Protein AF-A0A3D0J4G3-F1 (afdb_monomer_lite)

Foldseek 3Di:
DDDPVVVVPPPDDDDDDDDDDDDPPDDPPPDPPDDPAEAEEEEEAQPPVVQVVVCVLVVVVVYHYDYDNHLVRSLVCLVVDDHQAYEYEQDHPPAGLLRSLLVLCPDLVRQLHAYEYEYQDPDPVVQVSCVVSPHPYYHHPPDDSVRVVCSVVVSSVLSVVLVVVLVVPDFKDKDWLLVPPPSNVLSSCRNNQFFWKKWWQAPVRKIKMFGGGGSDTPWMDTPNDTDPCVVVVRNPGSTTMMMIGTD

Radius of gyration: 19.27 Å; chains: 1; bounding box: 41×47×49 Å

Sequence (247 aa):
MTRLLLEILSDDGNRLAYLPGLLYNTFEPSFPRRSMENYTILVVEDEANMARLLEFQLRKAGYQVIQARDGQDGLQVAREKQVDLILTDIMMPMMDGYELCRAVKKSPDLKHLPVLMLSAKIDRASIIHGYAVGAARYLTKPLKREELYKGIDLRLKYASKARSMLARKAKEWSGKLSVVNIFKLLELFSVGGWTGRIEIINIEGQHGCLHLNQGAIEHCSLEGQINMFNIFVVLSWEQGSFEATRY

pLDDT: mean 76.85, std 21.52, range [24.38, 98.25]

Structure (mmCIF, N/CA/C/O backbone):
data_AF-A0A3D0J4G3-F1
#
_entry.id   AF-A0A3D0J4G3-F1
#
loop_
_atom_site.group_PDB
_atom_site.id
_atom_site.type_symbol
_atom_site.label_atom_id
_atom_site.label_alt_id
_atom_site.label_comp_id
_atom_site.label_asym_id
_atom_site.label_entity_id
_atom_site.label_seq_id
_atom_site.pdbx_PDB_ins_code
_atom_site.Cartn_x
_atom_site.Cartn_y
_atom_site.Cartn_z
_atom_site.occupancy
_atom_site.B_iso_or_equiv
_atom_site.auth_seq_id
_atom_site.auth_comp_id
_atom_site.auth_asym_id
_atom_site.auth_atom_id
_atom_site.pdbx_PDB_model_num
ATOM 1 N N . MET A 1 1 ? -22.661 -8.286 24.399 1.00 47.22 1 MET A N 1
ATOM 2 C CA . MET A 1 1 ? -21.591 -7.845 23.475 1.00 47.22 1 MET A CA 1
ATOM 3 C C . MET A 1 1 ? -20.387 -8.797 23.554 1.00 47.22 1 MET A C 1
ATOM 5 O O . MET A 1 1 ? -19.251 -8.371 23.698 1.00 47.22 1 MET A O 1
ATOM 9 N N . THR A 1 2 ? -20.616 -10.113 23.504 1.00 37.12 2 THR A N 1
ATOM 10 C CA . THR A 1 2 ? -19.670 -11.078 24.098 1.00 37.12 2 THR A CA 1
ATOM 11 C C . THR A 1 2 ? -19.857 -12.461 23.478 1.00 37.12 2 THR A C 1
ATOM 13 O O . THR A 1 2 ? -20.537 -13.315 24.036 1.00 37.12 2 THR A O 1
ATOM 16 N N . ARG A 1 3 ? -19.286 -12.678 22.286 1.00 26.67 3 ARG A N 1
ATOM 17 C CA . ARG A 1 3 ? -19.038 -14.043 21.775 1.00 26.67 3 ARG A CA 1
ATOM 18 C C . ARG A 1 3 ? -17.972 -14.110 20.681 1.00 26.67 3 ARG A C 1
ATOM 20 O O . ARG A 1 3 ? -17.196 -15.048 20.668 1.00 26.67 3 ARG A O 1
ATOM 27 N N . LEU A 1 4 ? -17.841 -13.076 19.845 1.00 34.22 4 LEU A N 1
ATOM 28 C CA . LEU A 1 4 ? -16.924 -13.120 18.694 1.00 34.22 4 LEU A CA 1
ATOM 29 C C . LEU A 1 4 ? -15.434 -12.897 19.035 1.00 34.22 4 LEU A C 1
ATOM 31 O O . LEU A 1 4 ? -14.565 -13.275 18.260 1.00 34.22 4 LEU A O 1
ATOM 35 N N . LEU A 1 5 ? -15.131 -12.277 20.182 1.00 30.89 5 LEU A N 1
ATOM 36 C CA . LEU A 1 5 ? -13.758 -11.967 20.619 1.00 30.89 5 LEU A CA 1
ATOM 37 C C . LEU A 1 5 ? -13.122 -13.078 21.477 1.00 30.89 5 LEU A C 1
ATOM 39 O O . LEU A 1 5 ? -11.904 -13.116 21.604 1.00 30.89 5 LEU A O 1
ATOM 43 N N . LEU A 1 6 ? -13.926 -13.992 22.036 1.00 30.09 6 LEU A N 1
ATOM 44 C CA . LEU A 1 6 ? -13.448 -15.077 22.909 1.00 30.09 6 LEU A CA 1
ATOM 45 C C . LEU A 1 6 ? -13.007 -16.333 22.133 1.00 30.09 6 LEU A C 1
ATOM 47 O O . LEU A 1 6 ? -12.158 -17.076 22.616 1.00 30.09 6 LEU A O 1
ATOM 51 N N . GLU A 1 7 ? -13.495 -16.541 20.907 1.00 34.62 7 GLU A N 1
ATOM 52 C CA . GLU A 1 7 ? -13.076 -17.669 20.052 1.00 34.62 7 GLU A CA 1
ATOM 53 C C . GLU A 1 7 ? -11.707 -17.451 19.382 1.00 34.62 7 GLU A C 1
ATOM 55 O O . GLU A 1 7 ? -11.089 -18.401 18.922 1.00 34.62 7 GLU A O 1
ATOM 60 N N . ILE A 1 8 ? -11.186 -16.218 19.360 1.00 36.16 8 ILE A N 1
ATOM 61 C CA . ILE A 1 8 ? -9.853 -15.924 18.796 1.00 36.16 8 ILE A CA 1
ATOM 62 C C . ILE A 1 8 ? -8.730 -16.200 19.818 1.00 36.16 8 ILE A C 1
ATOM 64 O O . ILE A 1 8 ? -7.566 -16.280 19.439 1.00 36.16 8 ILE A O 1
ATOM 68 N N . LEU A 1 9 ? -9.063 -16.363 21.105 1.00 34.03 9 LEU A N 1
ATOM 69 C CA . LEU A 1 9 ? -8.091 -16.419 22.207 1.00 34.03 9 LEU A CA 1
ATOM 70 C C . LEU A 1 9 ? -8.100 -17.728 23.019 1.00 34.03 9 LEU A C 1
ATOM 72 O O . LEU A 1 9 ? -7.392 -17.795 24.019 1.00 34.03 9 LEU A O 1
ATOM 76 N N . SER A 1 10 ? -8.893 -18.743 22.655 1.00 30.78 10 SER A N 1
ATOM 77 C CA . SER A 1 10 ? -9.144 -19.906 23.532 1.00 30.78 10 SER A CA 1
ATOM 78 C C . SER A 1 10 ? -8.511 -21.242 23.132 1.00 30.78 10 SER A C 1
ATOM 80 O O . SER A 1 10 ? -8.680 -22.193 23.886 1.00 30.78 10 SER A O 1
ATOM 82 N N . ASP A 1 11 ? -7.719 -21.326 22.062 1.00 34.47 11 ASP A N 1
ATOM 83 C CA . ASP A 1 11 ? -7.045 -22.583 21.685 1.00 34.47 11 ASP A CA 1
ATOM 84 C C . ASP A 1 11 ? -5.519 -22.444 21.796 1.00 34.47 11 ASP A C 1
ATOM 86 O O . ASP A 1 11 ? -4.809 -22.198 20.826 1.00 34.47 11 ASP A O 1
ATOM 90 N N . ASP A 1 12 ? -5.050 -22.371 23.043 1.00 32.91 12 ASP A N 1
ATOM 91 C CA . ASP A 1 12 ? -4.151 -23.370 23.639 1.00 32.91 12 ASP A CA 1
ATOM 92 C C . ASP A 1 12 ? -3.556 -22.824 24.943 1.00 32.91 12 ASP A C 1
ATOM 94 O O . ASP A 1 12 ? -2.746 -21.893 24.990 1.00 32.91 12 ASP A O 1
ATOM 98 N N . GLY A 1 13 ? -3.998 -23.420 26.048 1.00 35.56 13 GLY A N 1
ATOM 99 C CA . GLY A 1 13 ? -3.493 -23.136 27.376 1.00 35.56 13 GLY A CA 1
ATOM 100 C C . GLY A 1 13 ? -2.108 -23.738 27.584 1.00 35.56 13 GLY A C 1
ATOM 101 O O . GLY A 1 13 ? -1.993 -24.911 27.914 1.00 35.56 13 GLY A O 1
ATOM 102 N N . ASN A 1 14 ? -1.063 -22.914 27.519 1.00 27.67 14 ASN A N 1
ATOM 103 C CA . ASN A 1 14 ? 0.025 -22.998 28.491 1.00 27.67 14 ASN A CA 1
ATOM 104 C C . ASN A 1 14 ? 0.824 -21.690 28.563 1.00 27.67 14 ASN A C 1
ATOM 106 O O . ASN A 1 14 ? 1.091 -21.035 27.560 1.00 27.67 14 ASN A O 1
ATOM 110 N N . ARG A 1 15 ? 1.184 -21.299 29.787 1.00 39.22 15 ARG A N 1
ATOM 111 C CA . ARG A 1 15 ? 1.944 -20.082 30.111 1.00 39.22 15 ARG A CA 1
ATOM 112 C C . ARG A 1 15 ? 3.284 -20.037 29.375 1.00 39.22 15 ARG A C 1
ATOM 114 O O . ARG A 1 15 ? 4.009 -21.021 29.433 1.00 39.22 15 ARG A O 1
ATOM 121 N N . LEU A 1 16 ? 3.678 -18.854 28.893 1.00 24.38 16 LEU A N 1
ATOM 122 C CA . LEU A 1 16 ? 5.051 -18.341 28.981 1.00 24.38 16 LEU A CA 1
ATOM 123 C C . LEU A 1 16 ? 5.064 -16.817 28.782 1.00 24.38 16 LEU A C 1
ATOM 125 O O . LEU A 1 16 ? 4.353 -16.259 27.951 1.00 24.38 16 LEU A O 1
ATOM 129 N N . ALA A 1 17 ? 5.849 -16.158 29.626 1.00 30.41 17 ALA A N 1
ATOM 130 C CA . ALA A 1 17 ? 6.180 -14.744 29.560 1.00 30.41 17 ALA A CA 1
ATOM 131 C C . ALA A 1 17 ? 7.011 -14.406 28.298 1.00 30.41 17 ALA A C 1
ATOM 133 O O . ALA A 1 17 ? 7.420 -15.309 27.577 1.00 30.41 17 ALA A O 1
ATOM 134 N N . TYR A 1 18 ? 7.339 -13.114 28.148 1.00 24.73 18 TYR A N 1
ATOM 135 C CA . TYR A 1 18 ? 8.492 -12.529 27.429 1.00 24.73 18 TYR A CA 1
ATOM 136 C C . TYR A 1 18 ? 8.289 -11.772 26.091 1.00 24.73 18 TYR A C 1
ATOM 138 O O . TYR A 1 18 ? 7.964 -12.328 25.051 1.00 24.73 18 TYR A O 1
ATOM 146 N N . LEU A 1 19 ? 8.581 -10.463 26.191 1.00 28.36 19 LEU A N 1
ATOM 147 C CA . LEU A 1 19 ? 9.343 -9.550 25.313 1.00 28.36 19 LEU A CA 1
ATOM 148 C C . LEU A 1 19 ? 9.417 -9.837 23.791 1.00 28.36 19 LEU A C 1
ATOM 150 O O . LEU A 1 19 ? 10.225 -10.663 23.368 1.00 28.36 19 LEU A O 1
ATOM 154 N N . PRO A 1 20 ? 8.743 -9.046 22.929 1.00 29.45 20 PRO A N 1
ATOM 155 C CA . PRO A 1 20 ? 8.937 -9.118 21.485 1.00 29.45 20 PRO A CA 1
ATOM 156 C C . PRO A 1 20 ? 10.006 -8.107 21.037 1.00 29.45 20 PRO A C 1
ATOM 158 O O . PRO A 1 20 ? 9.710 -6.948 20.760 1.00 29.45 20 PRO A O 1
ATOM 161 N N . GLY A 1 21 ? 11.265 -8.545 20.967 1.00 29.52 21 GLY A N 1
ATOM 162 C CA . GLY A 1 21 ? 12.364 -7.714 20.451 1.00 29.52 21 GLY A CA 1
ATOM 163 C C . GLY A 1 21 ? 13.606 -8.475 19.981 1.00 29.52 21 GLY A C 1
ATOM 164 O O . GLY A 1 21 ? 14.302 -8.016 19.084 1.00 29.52 21 GLY A O 1
ATOM 165 N N . LEU A 1 22 ? 13.866 -9.670 20.504 1.00 27.70 22 LEU A N 1
ATOM 166 C CA . LEU A 1 22 ? 14.901 -10.572 20.003 1.00 27.70 22 LEU A CA 1
ATOM 167 C C . LEU A 1 22 ? 14.306 -11.982 19.971 1.00 27.70 22 LEU A C 1
ATOM 169 O O . LEU A 1 22 ? 13.631 -12.356 20.918 1.00 27.70 22 LEU A O 1
ATOM 173 N N . LEU A 1 23 ? 14.579 -12.745 18.906 1.00 25.81 23 LEU A N 1
ATOM 174 C CA . LEU A 1 23 ? 14.009 -14.063 18.554 1.00 25.81 23 LEU A CA 1
ATOM 175 C C . LEU A 1 23 ? 12.767 -14.040 17.633 1.00 25.81 23 LEU A C 1
ATOM 177 O O . LEU A 1 23 ? 11.763 -14.687 17.896 1.00 25.81 23 LEU A O 1
ATOM 181 N N . TYR A 1 24 ? 12.884 -13.422 16.451 1.00 31.36 24 TYR A N 1
ATOM 182 C CA . TYR A 1 24 ? 12.178 -13.915 15.246 1.00 31.36 24 TYR A CA 1
ATOM 183 C C . TYR A 1 24 ? 13.026 -14.940 14.471 1.00 31.36 24 TYR A C 1
ATOM 185 O O . TYR A 1 24 ? 12.900 -15.092 13.259 1.00 31.36 24 TYR A O 1
ATOM 193 N N . ASN A 1 25 ? 13.916 -15.635 15.179 1.00 29.88 25 ASN A N 1
ATOM 194 C CA . ASN A 1 25 ? 14.734 -16.713 14.653 1.00 29.88 25 ASN A CA 1
ATOM 195 C C . ASN A 1 25 ? 14.415 -17.959 15.489 1.00 29.88 25 ASN A C 1
ATOM 197 O O . ASN A 1 25 ? 14.932 -18.065 16.597 1.00 29.88 25 ASN A O 1
ATOM 201 N N . THR A 1 26 ? 13.470 -18.790 15.018 1.00 29.33 26 THR A N 1
ATOM 202 C CA . THR A 1 26 ? 13.296 -20.252 15.275 1.00 29.33 26 THR A CA 1
ATOM 203 C C . THR A 1 26 ? 11.887 -20.796 14.990 1.00 29.33 26 THR A C 1
ATOM 205 O O . THR A 1 26 ? 11.719 -22.008 14.973 1.00 29.33 26 THR A O 1
ATOM 208 N N . PHE A 1 27 ? 10.889 -19.977 14.650 1.00 28.98 27 PHE A N 1
ATOM 209 C CA . PHE A 1 27 ? 9.685 -20.495 13.986 1.00 28.98 27 PHE A CA 1
ATOM 210 C C . PHE A 1 27 ? 9.802 -20.244 12.484 1.00 28.98 27 PHE A C 1
ATOM 212 O O . PHE A 1 27 ? 9.466 -19.163 12.004 1.00 28.98 27 PHE A O 1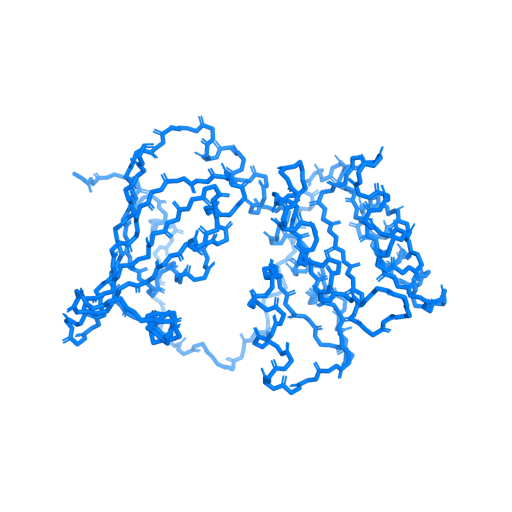
ATOM 219 N N . GLU A 1 28 ? 10.308 -21.232 11.744 1.00 32.12 28 GLU A N 1
ATOM 220 C CA . GLU A 1 28 ? 9.930 -21.404 10.343 1.00 32.12 28 GLU A CA 1
ATOM 221 C C . GLU A 1 28 ? 8.555 -22.071 10.346 1.00 32.12 28 GLU A C 1
ATOM 223 O O . GLU A 1 28 ? 8.463 -23.267 10.630 1.00 32.12 28 GLU A O 1
ATOM 228 N N . PRO A 1 29 ? 7.453 -21.353 10.077 1.00 31.69 29 PRO A N 1
ATOM 229 C CA . PRO A 1 29 ? 6.197 -22.034 9.868 1.00 31.69 29 PRO A CA 1
ATOM 230 C C . PRO A 1 29 ? 6.347 -22.720 8.512 1.00 31.69 29 PRO A C 1
ATOM 232 O O . PRO A 1 29 ? 6.417 -22.057 7.473 1.00 31.69 29 PRO A O 1
ATOM 235 N N . SER A 1 30 ? 6.422 -24.047 8.509 1.00 33.84 30 SER A N 1
ATOM 236 C CA . SER A 1 30 ? 6.169 -24.837 7.313 1.00 33.84 30 SER A CA 1
ATOM 237 C C . SER A 1 30 ? 4.702 -24.625 6.946 1.00 33.84 30 SER A C 1
ATOM 239 O O . SER A 1 30 ? 3.806 -25.343 7.376 1.00 33.84 30 SER A O 1
ATOM 241 N N . PHE A 1 31 ? 4.432 -23.548 6.208 1.00 36.25 31 PHE A N 1
ATOM 242 C CA . PHE A 1 31 ? 3.094 -23.228 5.744 1.00 36.25 31 PHE A CA 1
ATOM 243 C C . PHE A 1 31 ? 2.699 -24.262 4.687 1.00 36.25 31 PHE A C 1
ATOM 245 O O . PHE A 1 31 ? 3.296 -24.266 3.604 1.00 36.25 31 PHE A O 1
ATOM 252 N N . PRO A 1 32 ? 1.681 -25.110 4.924 1.00 31.53 32 PRO A N 1
ATOM 253 C CA . PRO A 1 32 ? 1.056 -25.815 3.823 1.00 31.53 32 PRO A CA 1
ATOM 254 C C . PRO A 1 32 ? 0.447 -24.746 2.910 1.00 31.53 32 PRO A C 1
ATOM 256 O O . PRO A 1 32 ? -0.536 -24.090 3.266 1.00 31.53 32 PRO A O 1
ATOM 259 N N . ARG A 1 33 ? 1.076 -24.524 1.747 1.00 43.88 33 ARG A N 1
ATOM 260 C CA . ARG A 1 33 ? 0.573 -23.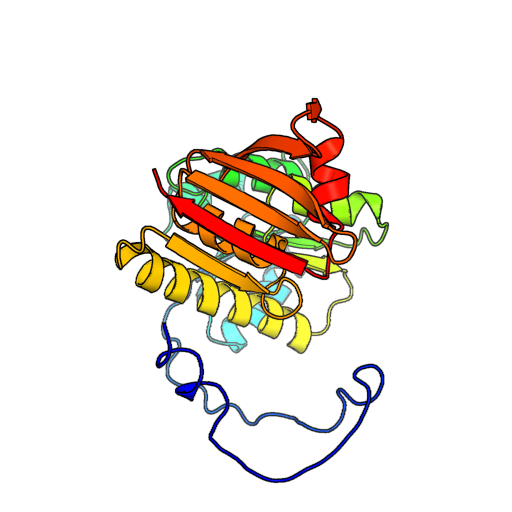671 0.663 1.00 43.88 33 ARG A CA 1
ATOM 261 C C . ARG A 1 33 ? -0.745 -24.266 0.163 1.00 43.88 33 ARG A C 1
ATOM 263 O O . ARG A 1 33 ? -0.763 -25.030 -0.795 1.00 43.88 33 ARG A O 1
ATOM 270 N N . ARG A 1 34 ? -1.857 -23.953 0.833 1.00 39.97 34 ARG A N 1
ATOM 271 C CA . ARG A 1 34 ? -3.194 -24.140 0.256 1.00 39.97 34 ARG A CA 1
ATOM 272 C C . ARG A 1 34 ? -3.249 -23.314 -1.029 1.00 39.97 34 ARG A C 1
ATOM 274 O O . ARG A 1 34 ? -2.794 -22.174 -1.024 1.00 39.97 34 ARG A O 1
ATOM 281 N N . SER A 1 35 ? -3.742 -23.924 -2.101 1.00 41.38 35 SER A N 1
ATOM 282 C CA . SER A 1 35 ? -3.806 -23.413 -3.475 1.00 41.38 35 SER A CA 1
ATOM 283 C C . SER A 1 35 ? -4.218 -21.932 -3.557 1.00 41.38 35 SER A C 1
ATOM 285 O O . SER A 1 35 ? -5.394 -21.583 -3.567 1.00 41.38 35 SER A O 1
ATOM 287 N N . MET A 1 36 ? -3.217 -21.050 -3.619 1.00 48.97 36 MET A N 1
ATOM 288 C CA . MET A 1 36 ? -3.322 -19.617 -3.928 1.00 48.97 36 MET A CA 1
ATOM 289 C C . MET A 1 36 ? -3.329 -19.428 -5.451 1.00 48.97 36 MET A C 1
ATOM 291 O O . MET A 1 36 ? -2.508 -18.699 -6.001 1.00 48.97 36 MET A O 1
ATOM 295 N N . GLU A 1 37 ? -4.174 -20.169 -6.161 1.00 51.19 37 GLU A N 1
ATOM 296 C CA . GLU A 1 37 ? -4.167 -20.131 -7.621 1.00 51.19 37 GLU A CA 1
ATOM 297 C C . GLU A 1 37 ? -4.751 -18.791 -8.108 1.00 51.19 37 GLU A C 1
ATOM 299 O O . GLU A 1 37 ? -5.949 -18.541 -7.993 1.00 51.19 37 GLU A O 1
ATOM 304 N N . ASN A 1 38 ? -3.857 -17.955 -8.663 1.00 72.75 38 ASN A N 1
ATOM 305 C CA . ASN A 1 38 ? -4.086 -16.805 -9.556 1.00 72.75 38 ASN A CA 1
ATOM 306 C C . ASN A 1 38 ? -4.141 -15.376 -8.980 1.00 72.75 38 ASN A C 1
ATOM 308 O O . ASN A 1 38 ? -4.832 -14.536 -9.548 1.00 72.75 38 ASN A O 1
ATOM 312 N N . TYR A 1 39 ? -3.362 -15.036 -7.947 1.00 89.38 39 TYR A N 1
ATOM 313 C CA . TYR A 1 39 ? -3.098 -13.611 -7.683 1.00 89.38 39 TYR A CA 1
ATOM 314 C C . TYR A 1 39 ? -2.130 -13.026 -8.719 1.00 89.38 39 TYR A C 1
ATOM 316 O O . TYR A 1 39 ? -1.050 -13.582 -8.948 1.00 89.38 39 TYR A O 1
ATOM 324 N N . THR A 1 40 ? -2.506 -11.892 -9.311 1.00 94.62 40 THR A N 1
ATOM 325 C CA . THR A 1 40 ? -1.707 -11.176 -10.313 1.00 94.62 40 THR A CA 1
ATOM 326 C C . THR A 1 40 ? -1.065 -9.935 -9.706 1.00 94.62 40 THR A C 1
ATOM 328 O O . THR A 1 40 ? -1.751 -9.036 -9.222 1.00 94.62 40 THR A O 1
ATOM 331 N N . ILE A 1 41 ? 0.264 -9.871 -9.742 1.00 96.75 41 ILE A N 1
ATOM 332 C CA . ILE A 1 41 ? 1.052 -8.748 -9.235 1.00 96.75 41 ILE A CA 1
ATOM 333 C C . ILE A 1 41 ? 1.522 -7.899 -10.412 1.00 96.75 41 ILE A C 1
ATOM 335 O O . ILE A 1 41 ? 2.188 -8.400 -11.319 1.00 96.75 41 ILE A O 1
ATOM 339 N N . LEU A 1 42 ? 1.214 -6.606 -10.370 1.00 98.25 42 LEU A N 1
ATOM 340 C CA . LEU A 1 42 ? 1.820 -5.620 -11.253 1.00 98.25 42 LEU A CA 1
ATOM 341 C C . LEU A 1 42 ? 3.142 -5.149 -10.647 1.00 98.25 42 LEU A C 1
ATOM 343 O O . LEU A 1 42 ? 3.142 -4.532 -9.584 1.00 98.25 42 LEU A O 1
ATOM 347 N N . VAL A 1 43 ? 4.252 -5.438 -11.318 1.00 98.19 43 VAL A N 1
ATOM 348 C CA . VAL A 1 43 ? 5.584 -4.940 -10.968 1.00 98.19 43 VAL A CA 1
ATOM 349 C C . VAL A 1 43 ? 5.879 -3.708 -11.815 1.00 98.19 43 VAL A C 1
ATOM 351 O O . VAL A 1 43 ? 5.885 -3.805 -13.039 1.00 98.19 43 VAL A O 1
ATOM 354 N N . VAL A 1 44 ? 6.123 -2.570 -11.168 1.00 98.25 44 VAL A N 1
ATOM 355 C CA . VAL A 1 44 ? 6.468 -1.301 -11.820 1.00 98.25 44 VAL A CA 1
ATOM 356 C C . VAL A 1 44 ? 7.899 -0.930 -11.443 1.00 98.25 44 VAL A C 1
ATOM 358 O O . VAL A 1 44 ? 8.177 -0.626 -10.283 1.00 98.25 44 VAL A O 1
ATOM 361 N N . GLU A 1 45 ? 8.812 -1.053 -12.398 1.00 96.69 45 GLU A N 1
ATOM 362 C CA . GLU A 1 45 ? 10.260 -0.955 -12.186 1.00 96.69 45 GLU A CA 1
ATOM 363 C C . GLU A 1 45 ? 10.921 -0.602 -13.526 1.00 96.69 45 GLU A C 1
ATOM 365 O O . GLU A 1 45 ? 10.722 -1.312 -14.517 1.00 96.69 45 GLU A O 1
ATOM 370 N N . ASP A 1 46 ? 11.673 0.499 -13.572 1.00 96.50 46 ASP A N 1
ATOM 371 C CA . ASP A 1 46 ? 12.286 1.015 -14.801 1.00 96.50 46 ASP A CA 1
ATOM 372 C C . ASP A 1 46 ? 13.585 0.285 -15.159 1.00 96.50 46 ASP A C 1
ATOM 374 O O . ASP A 1 46 ? 13.941 0.166 -16.338 1.00 96.50 46 ASP A O 1
ATOM 378 N N . GLU A 1 47 ? 14.260 -0.307 -14.171 1.00 95.69 47 GLU A N 1
ATOM 379 C CA . GLU A 1 47 ? 15.426 -1.140 -14.423 1.00 95.69 47 GLU A CA 1
ATOM 380 C C . GLU A 1 47 ? 15.011 -2.562 -14.844 1.00 95.69 47 GLU A C 1
ATOM 382 O O . GLU A 1 47 ? 14.711 -3.438 -14.029 1.00 95.69 47 GLU A O 1
ATOM 387 N N . ALA A 1 48 ? 15.065 -2.842 -16.150 1.00 93.94 48 ALA A N 1
ATOM 388 C CA . ALA A 1 48 ? 14.621 -4.116 -16.733 1.00 93.94 48 ALA A CA 1
ATOM 389 C C . ALA A 1 48 ? 15.231 -5.374 -16.075 1.00 93.94 48 ALA A C 1
ATOM 391 O O . ALA A 1 48 ? 14.580 -6.418 -15.990 1.00 93.94 48 ALA A O 1
ATOM 392 N N . ASN A 1 49 ? 16.478 -5.298 -15.599 1.00 94.94 49 ASN A N 1
ATOM 393 C CA . ASN A 1 49 ? 17.124 -6.407 -14.891 1.00 94.94 49 ASN A CA 1
ATOM 394 C C . ASN A 1 49 ? 16.484 -6.658 -13.518 1.00 94.94 49 ASN A C 1
ATOM 396 O O . ASN A 1 49 ? 16.244 -7.813 -13.156 1.00 94.94 49 ASN A O 1
ATOM 400 N N . MET A 1 50 ? 16.171 -5.592 -12.780 1.00 92.94 50 MET A N 1
ATOM 401 C CA . MET A 1 50 ? 15.479 -5.673 -11.496 1.00 92.94 50 MET A CA 1
ATOM 402 C C . MET A 1 50 ? 14.041 -6.167 -11.682 1.00 92.94 50 MET A C 1
ATOM 404 O O . MET A 1 50 ? 13.615 -7.086 -10.981 1.00 92.94 50 MET A O 1
ATOM 408 N N . ALA A 1 51 ? 13.329 -5.655 -12.692 1.00 95.19 51 ALA A N 1
ATOM 409 C CA . ALA A 1 51 ? 11.974 -6.090 -13.030 1.00 95.19 51 ALA A CA 1
ATOM 410 C C . ALA A 1 51 ? 11.911 -7.601 -13.330 1.00 95.19 51 ALA A C 1
ATOM 412 O O . ALA A 1 51 ? 11.059 -8.314 -12.789 1.00 95.19 51 ALA A O 1
ATOM 413 N N . ARG A 1 52 ? 12.865 -8.120 -14.120 1.00 95.00 52 ARG A N 1
ATOM 414 C CA . ARG A 1 52 ? 12.993 -9.561 -14.415 1.00 95.00 52 ARG A CA 1
ATOM 415 C C . ARG A 1 52 ? 13.337 -10.388 -13.181 1.00 95.00 52 ARG A C 1
ATOM 417 O O . ARG A 1 52 ? 12.814 -11.490 -13.018 1.00 95.00 52 ARG A O 1
ATOM 424 N N . LEU A 1 53 ? 14.208 -9.880 -12.308 1.00 93.19 53 LEU A N 1
ATOM 425 C CA . LEU A 1 53 ? 14.552 -10.559 -11.060 1.00 93.19 53 LEU A CA 1
ATOM 426 C C . LEU A 1 53 ? 13.327 -10.686 -10.145 1.00 93.19 53 LEU A C 1
ATOM 428 O O . LEU A 1 53 ? 13.076 -11.769 -9.612 1.00 93.19 53 LEU A O 1
ATOM 432 N N . LEU A 1 54 ? 12.564 -9.602 -9.984 1.00 93.81 54 LEU A N 1
ATOM 433 C CA . LEU A 1 54 ? 11.323 -9.592 -9.209 1.00 93.81 54 LEU A CA 1
ATOM 434 C C . LEU A 1 54 ? 10.289 -10.537 -9.821 1.00 93.81 54 LEU A C 1
ATOM 436 O O . LEU A 1 54 ? 9.726 -11.363 -9.106 1.00 93.81 54 LEU A O 1
ATOM 440 N N . GLU A 1 55 ? 10.093 -10.492 -11.140 1.00 95.00 55 GLU A N 1
ATOM 441 C CA . GLU A 1 55 ? 9.199 -11.418 -11.838 1.00 95.00 55 GLU A CA 1
ATOM 442 C C . GLU A 1 55 ? 9.580 -12.877 -11.584 1.00 95.00 55 GLU A C 1
ATOM 444 O O . GLU A 1 55 ? 8.727 -13.673 -11.193 1.00 95.00 55 GLU A O 1
ATOM 449 N N . PHE A 1 56 ? 10.853 -13.233 -11.759 1.00 92.81 56 PHE A N 1
ATOM 450 C CA . PHE A 1 56 ? 11.325 -14.594 -11.526 1.00 92.81 56 PHE A CA 1
ATOM 451 C C . PHE A 1 56 ? 11.045 -15.056 -10.089 1.00 92.81 56 PHE A C 1
ATOM 453 O O . PHE A 1 56 ? 10.551 -16.166 -9.872 1.00 92.81 56 PHE A O 1
ATOM 460 N N . GLN A 1 57 ? 11.325 -14.203 -9.099 1.00 91.44 57 GLN A N 1
ATOM 461 C CA . GLN A 1 57 ? 11.082 -14.504 -7.687 1.00 91.44 57 GLN A CA 1
ATOM 462 C C . GLN A 1 57 ? 9.590 -14.703 -7.392 1.00 91.44 57 GLN A C 1
ATOM 464 O O . GLN A 1 57 ? 9.208 -15.704 -6.782 1.00 91.44 57 GLN A O 1
ATOM 469 N N . LEU A 1 58 ? 8.742 -13.793 -7.870 1.00 92.38 58 LEU A N 1
ATOM 470 C CA . LEU A 1 58 ? 7.300 -13.823 -7.632 1.00 92.38 58 LEU A CA 1
ATOM 471 C C . LEU A 1 58 ? 6.614 -14.983 -8.364 1.00 92.38 58 LEU A C 1
ATOM 473 O O . LEU A 1 58 ? 5.797 -15.682 -7.764 1.00 92.38 58 LEU A O 1
ATOM 477 N N . ARG A 1 59 ? 6.999 -15.274 -9.612 1.00 91.69 59 ARG A N 1
ATOM 478 C CA . ARG A 1 59 ? 6.502 -16.452 -10.339 1.00 91.69 59 ARG A CA 1
ATOM 479 C C . ARG A 1 59 ? 6.910 -17.751 -9.655 1.00 91.69 59 ARG A C 1
ATOM 481 O O . ARG A 1 59 ? 6.078 -18.639 -9.498 1.00 91.69 59 ARG A O 1
ATOM 488 N N . LYS A 1 60 ? 8.153 -17.854 -9.164 1.00 88.12 60 LYS A N 1
ATOM 489 C CA . LYS A 1 60 ? 8.598 -19.008 -8.359 1.00 88.12 60 LYS A CA 1
ATOM 490 C C . LYS A 1 60 ? 7.801 -19.138 -7.056 1.00 88.12 60 LYS A C 1
ATOM 492 O O . LYS A 1 60 ? 7.592 -20.246 -6.568 1.00 88.12 60 LYS A O 1
ATOM 497 N N . ALA A 1 61 ? 7.340 -18.018 -6.503 1.00 85.06 61 ALA A N 1
ATOM 49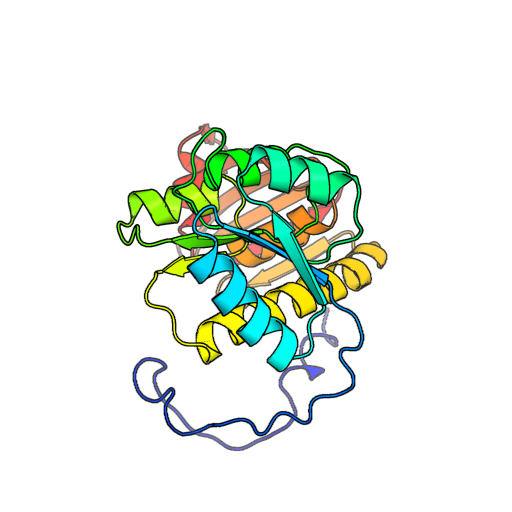8 C CA . ALA A 1 61 ? 6.442 -17.992 -5.358 1.00 85.06 61 ALA A CA 1
ATOM 499 C C . ALA A 1 61 ? 4.971 -18.288 -5.715 1.00 85.06 61 ALA A C 1
ATOM 501 O O . ALA A 1 61 ? 4.170 -18.401 -4.790 1.00 85.06 61 ALA A O 1
ATOM 502 N N . GLY A 1 62 ? 4.624 -18.512 -6.986 1.00 88.19 62 GLY A N 1
ATOM 503 C CA . GLY A 1 62 ? 3.293 -18.937 -7.434 1.00 88.19 62 GLY A CA 1
ATOM 504 C C . GLY A 1 62 ? 2.357 -17.807 -7.871 1.00 88.19 62 GLY A C 1
ATOM 505 O O . GLY A 1 62 ? 1.188 -18.075 -8.129 1.00 88.19 62 GLY A O 1
ATOM 506 N N . TYR A 1 63 ? 2.839 -16.564 -7.963 1.00 91.38 63 TYR A N 1
ATOM 507 C CA . TYR A 1 63 ? 2.039 -15.439 -8.456 1.00 91.38 63 TYR A CA 1
ATOM 508 C C . TYR A 1 63 ? 2.108 -15.319 -9.983 1.00 91.38 63 TYR A C 1
ATOM 510 O O . TYR A 1 63 ? 3.120 -15.656 -10.607 1.00 91.38 63 TYR A O 1
ATOM 518 N N . GLN A 1 64 ? 1.061 -14.759 -10.586 1.00 94.69 64 GLN A N 1
ATOM 519 C CA . GLN A 1 64 ? 1.153 -14.208 -11.935 1.00 94.69 64 GLN A CA 1
ATOM 520 C C . GLN A 1 64 ? 1.786 -12.818 -11.857 1.00 94.69 64 GLN A C 1
ATOM 522 O O . GLN A 1 64 ? 1.581 -12.090 -10.885 1.00 94.69 64 GLN A O 1
ATOM 527 N N . VAL A 1 65 ? 2.574 -12.450 -12.864 1.00 96.19 65 VAL A N 1
ATOM 528 C CA . VAL A 1 65 ? 3.277 -11.164 -12.891 1.00 96.19 65 VAL A CA 1
ATOM 529 C C . VAL A 1 65 ? 3.012 -10.468 -14.214 1.00 96.19 65 VAL A C 1
ATOM 531 O O . VAL A 1 65 ? 3.152 -11.078 -15.276 1.00 96.19 65 VAL A O 1
ATOM 534 N N . ILE A 1 66 ? 2.650 -9.192 -14.127 1.00 97.88 66 ILE A N 1
ATOM 535 C CA . ILE A 1 66 ? 2.627 -8.243 -15.239 1.00 97.88 66 ILE A CA 1
ATOM 536 C C . ILE A 1 66 ? 3.676 -7.176 -14.924 1.00 97.88 66 ILE A C 1
ATOM 538 O O . ILE A 1 66 ? 3.805 -6.769 -13.772 1.00 97.88 66 ILE A O 1
ATOM 542 N N . GLN A 1 67 ? 4.444 -6.752 -15.923 1.00 98.06 67 GLN A N 1
ATOM 543 C CA . GLN A 1 67 ? 5.451 -5.703 -15.772 1.00 98.06 67 GLN A CA 1
ATOM 544 C C . GLN A 1 67 ? 4.969 -4.400 -16.401 1.00 98.06 67 GLN A C 1
ATOM 546 O O . GLN A 1 67 ? 4.280 -4.423 -17.420 1.00 98.06 67 GLN A O 1
ATOM 551 N N . ALA A 1 68 ? 5.388 -3.292 -15.805 1.00 97.88 68 ALA A N 1
ATOM 552 C CA . ALA A 1 68 ? 5.342 -1.961 -16.381 1.00 97.88 68 ALA A CA 1
ATOM 553 C C . ALA A 1 68 ? 6.671 -1.247 -16.112 1.00 97.88 68 ALA A C 1
ATOM 555 O O . ALA A 1 68 ? 7.340 -1.522 -15.112 1.00 97.88 68 ALA A O 1
ATOM 556 N N . ARG A 1 69 ? 7.059 -0.348 -17.014 1.00 96.25 69 ARG A N 1
ATOM 557 C CA . ARG A 1 69 ? 8.405 0.257 -17.018 1.00 96.25 69 ARG A CA 1
ATOM 558 C C . ARG A 1 69 ? 8.524 1.590 -16.276 1.00 96.25 69 ARG A C 1
ATOM 560 O O . ARG A 1 69 ? 9.627 2.082 -16.107 1.00 96.25 69 ARG A O 1
ATOM 567 N N . ASP A 1 70 ? 7.409 2.207 -15.906 1.00 96.81 70 ASP A N 1
ATOM 568 C CA . ASP A 1 70 ? 7.356 3.472 -15.168 1.00 96.81 70 ASP A CA 1
ATOM 569 C C . ASP A 1 70 ? 5.952 3.673 -14.570 1.00 96.81 70 ASP A C 1
ATOM 571 O O . ASP A 1 70 ? 5.041 2.870 -14.802 1.00 96.81 70 ASP A O 1
ATOM 575 N N . GLY A 1 71 ? 5.748 4.746 -13.799 1.00 97.25 71 GLY A N 1
ATOM 576 C CA . GLY A 1 71 ? 4.456 5.017 -13.173 1.00 97.25 71 GLY A CA 1
ATOM 577 C C . GLY A 1 71 ? 3.307 5.279 -14.157 1.00 97.25 71 GLY A C 1
ATOM 578 O O . GLY A 1 71 ? 2.164 4.944 -13.845 1.00 97.25 71 GLY A O 1
ATOM 579 N N . GLN A 1 72 ? 3.565 5.826 -15.349 1.00 97.56 72 GLN A N 1
ATOM 580 C CA . GLN A 1 72 ? 2.511 6.085 -16.338 1.00 97.56 72 GLN A CA 1
ATOM 581 C C . GLN A 1 72 ? 2.030 4.774 -16.963 1.00 97.56 72 GLN A C 1
ATOM 583 O O . GLN A 1 72 ? 0.825 4.512 -16.993 1.00 97.56 72 GLN A O 1
ATOM 588 N N . ASP A 1 73 ? 2.977 3.937 -17.387 1.00 97.81 73 ASP A N 1
ATOM 589 C CA . ASP A 1 73 ? 2.722 2.591 -17.903 1.00 97.81 73 ASP A CA 1
ATOM 590 C C . ASP A 1 73 ? 2.041 1.723 -16.831 1.00 97.81 73 ASP A C 1
ATOM 592 O O . ASP A 1 73 ? 1.006 1.105 -17.076 1.00 97.81 73 ASP A O 1
ATOM 596 N N . GLY A 1 74 ? 2.526 1.776 -15.586 1.00 97.88 74 GLY A N 1
ATOM 597 C CA . GLY A 1 74 ? 1.936 1.050 -14.460 1.00 97.88 74 GLY A CA 1
ATOM 598 C C . GLY A 1 74 ? 0.488 1.456 -14.186 1.00 97.88 74 GLY A C 1
ATOM 599 O O . GLY A 1 74 ? -0.376 0.602 -13.975 1.00 97.88 74 GLY A O 1
ATOM 600 N N . LEU A 1 75 ? 0.183 2.754 -14.242 1.00 97.81 75 LEU A N 1
ATOM 601 C CA . LEU A 1 75 ? -1.184 3.242 -14.079 1.00 97.81 75 LEU A CA 1
ATOM 602 C C . LEU A 1 75 ? -2.093 2.802 -15.234 1.00 97.81 75 LEU A C 1
ATOM 604 O O . LEU A 1 75 ? -3.253 2.466 -14.994 1.00 97.81 75 LEU A O 1
ATOM 608 N N . GLN A 1 76 ? -1.592 2.805 -16.471 1.00 97.56 76 GLN A N 1
ATOM 609 C CA . GLN A 1 76 ? -2.342 2.329 -17.632 1.00 97.56 76 GLN A CA 1
ATOM 610 C C . GLN A 1 76 ? -2.637 0.829 -17.520 1.00 97.56 76 GLN A C 1
ATOM 612 O O . GLN A 1 76 ? -3.797 0.422 -17.596 1.00 97.56 76 GLN A O 1
ATOM 617 N N . VAL A 1 77 ? -1.617 0.014 -17.245 1.00 97.81 77 VAL A N 1
ATOM 618 C CA . VAL A 1 77 ? -1.758 -1.436 -17.072 1.00 97.81 77 VAL A CA 1
ATOM 619 C C . VAL A 1 77 ? -2.741 -1.768 -15.950 1.00 97.81 77 VAL A C 1
ATOM 621 O O . VAL A 1 77 ? -3.595 -2.633 -16.134 1.00 97.81 77 VAL A O 1
ATOM 624 N N . ALA A 1 78 ? -2.689 -1.055 -14.820 1.00 96.62 78 ALA A N 1
ATOM 625 C CA . ALA A 1 78 ? -3.625 -1.258 -13.713 1.00 96.62 78 ALA A CA 1
ATOM 626 C C . ALA A 1 78 ? -5.092 -0.965 -14.086 1.00 96.62 78 ALA A C 1
ATOM 628 O O . ALA A 1 78 ? -5.991 -1.536 -13.475 1.00 96.62 78 ALA A O 1
ATOM 629 N N . ARG A 1 79 ? -5.352 -0.094 -15.074 1.00 95.00 79 ARG A N 1
ATOM 630 C CA . ARG A 1 79 ? -6.710 0.175 -15.591 1.00 95.00 79 ARG A CA 1
ATOM 631 C C . ARG A 1 79 ? -7.190 -0.890 -16.567 1.00 95.00 79 ARG A C 1
ATOM 633 O O . ARG A 1 79 ? -8.376 -1.196 -16.603 1.00 95.00 79 ARG A O 1
ATOM 640 N N . GLU A 1 80 ? -6.286 -1.416 -17.384 1.00 95.69 80 GLU A N 1
ATOM 641 C CA . GLU A 1 80 ? -6.626 -2.329 -18.479 1.00 95.69 80 GLU A CA 1
ATOM 642 C C . GLU A 1 80 ? -6.621 -3.803 -18.063 1.00 95.69 80 GLU A C 1
ATOM 644 O O . GLU A 1 80 ? -7.264 -4.637 -18.708 1.00 95.69 80 GLU A O 1
ATOM 649 N N . LYS A 1 81 ? -5.867 -4.151 -17.018 1.00 93.38 81 LYS A N 1
ATOM 650 C CA . LYS A 1 81 ? -5.660 -5.528 -16.564 1.00 93.38 81 LYS A CA 1
ATOM 651 C C . LYS A 1 81 ? -6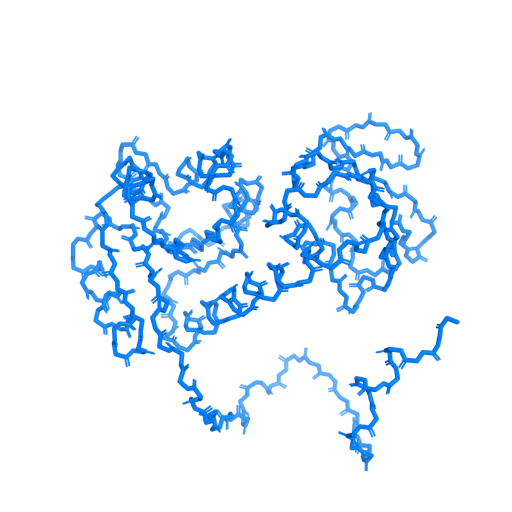.193 -5.716 -15.151 1.00 93.38 81 LYS A C 1
ATOM 653 O O . LYS A 1 81 ? -6.075 -4.846 -14.297 1.00 93.38 81 LYS A O 1
ATOM 658 N N . GLN A 1 82 ? -6.740 -6.901 -14.894 1.00 87.75 82 GLN A N 1
ATOM 659 C CA . GLN A 1 82 ? -7.103 -7.320 -13.543 1.00 87.75 82 GLN A CA 1
ATOM 660 C C . GLN A 1 82 ? -5.826 -7.676 -12.782 1.00 87.75 82 GLN A C 1
ATOM 662 O O . GLN A 1 82 ? -5.153 -8.653 -13.107 1.00 87.75 82 GLN A O 1
ATOM 667 N N . VAL A 1 83 ? -5.487 -6.852 -11.796 1.00 93.81 83 VAL A N 1
ATOM 668 C CA . VAL A 1 83 ? -4.345 -7.055 -10.902 1.00 93.81 83 VAL A CA 1
ATOM 669 C C . VAL A 1 83 ? -4.827 -7.004 -9.462 1.00 93.81 83 VAL A C 1
ATOM 671 O O . VAL A 1 83 ? -5.813 -6.343 -9.147 1.00 93.81 83 VAL A O 1
ATOM 674 N N . ASP A 1 84 ? -4.129 -7.692 -8.572 1.00 91.00 84 ASP A N 1
ATOM 675 C CA . ASP A 1 84 ? -4.508 -7.802 -7.165 1.00 91.00 84 ASP A CA 1
ATOM 676 C C . ASP A 1 84 ? -3.637 -6.957 -6.242 1.00 91.00 84 ASP A C 1
ATOM 678 O O . ASP A 1 84 ? -4.023 -6.679 -5.103 1.00 91.00 84 ASP A O 1
ATOM 682 N N . LEU A 1 85 ? -2.450 -6.578 -6.716 1.00 94.44 85 LEU A N 1
ATOM 683 C CA . LEU A 1 85 ? -1.460 -5.811 -5.975 1.00 94.44 85 LEU A CA 1
ATOM 684 C C . LEU A 1 85 ? -0.508 -5.109 -6.942 1.00 94.44 85 LEU A C 1
ATOM 686 O O . LEU A 1 85 ? -0.108 -5.685 -7.954 1.00 94.44 85 LEU A O 1
ATOM 690 N N . ILE A 1 86 ? -0.109 -3.888 -6.589 1.00 97.75 86 ILE A N 1
ATOM 691 C CA . ILE A 1 86 ? 0.945 -3.143 -7.280 1.00 97.75 86 ILE A CA 1
ATOM 692 C C . ILE A 1 86 ? 2.191 -3.152 -6.396 1.00 97.75 86 ILE A C 1
ATOM 694 O O . ILE A 1 86 ? 2.131 -2.747 -5.235 1.00 97.75 86 ILE A O 1
ATOM 698 N N . LEU A 1 87 ? 3.310 -3.617 -6.938 1.00 97.62 87 LEU A N 1
ATOM 699 C CA . LEU A 1 87 ? 4.640 -3.520 -6.351 1.00 97.62 87 LEU A CA 1
ATOM 700 C C . LEU A 1 87 ? 5.446 -2.542 -7.206 1.00 97.62 87 LEU A C 1
ATOM 702 O O . LEU A 1 87 ? 5.716 -2.838 -8.364 1.00 97.62 87 LEU A O 1
ATOM 706 N N . THR A 1 88 ? 5.809 -1.387 -6.659 1.00 98.00 88 THR A N 1
ATOM 707 C CA . THR A 1 88 ? 6.442 -0.302 -7.425 1.00 98.00 88 THR A CA 1
ATOM 708 C C . THR A 1 88 ? 7.769 0.115 -6.809 1.00 98.00 88 THR A C 1
ATOM 710 O O . THR A 1 88 ? 7.857 0.242 -5.583 1.00 98.00 88 THR A O 1
ATOM 713 N N . ASP A 1 89 ? 8.782 0.389 -7.634 1.00 96.62 89 ASP A N 1
ATOM 714 C CA . ASP A 1 89 ? 9.864 1.286 -7.214 1.00 96.62 89 ASP A CA 1
ATOM 715 C C . ASP A 1 89 ? 9.303 2.706 -7.042 1.00 96.62 89 ASP A C 1
ATOM 717 O O . ASP A 1 89 ? 8.230 3.054 -7.539 1.00 96.62 89 ASP A O 1
ATOM 721 N N . ILE A 1 90 ? 10.004 3.519 -6.267 1.00 94.69 90 ILE A N 1
ATOM 722 C CA . ILE A 1 90 ? 9.764 4.942 -6.114 1.00 94.69 90 ILE A CA 1
ATOM 723 C C . ILE A 1 90 ? 10.560 5.731 -7.141 1.00 94.69 90 ILE A C 1
ATOM 725 O O . ILE A 1 90 ? 10.015 6.676 -7.696 1.00 94.69 90 ILE A O 1
ATOM 729 N N . MET A 1 91 ? 11.831 5.400 -7.368 1.00 92.12 91 MET A N 1
ATOM 730 C CA . MET A 1 91 ? 12.707 6.233 -8.195 1.00 92.12 91 MET A CA 1
ATOM 731 C C . MET A 1 91 ? 12.641 5.813 -9.659 1.00 92.12 91 MET A C 1
ATOM 733 O O . MET A 1 91 ? 13.503 5.084 -10.117 1.00 92.12 91 MET A O 1
ATOM 737 N N . MET A 1 92 ? 11.629 6.305 -10.372 1.00 94.94 92 MET A N 1
ATOM 738 C CA . MET A 1 92 ? 11.417 6.035 -11.797 1.00 94.94 92 MET A CA 1
ATOM 739 C C . MET A 1 92 ? 11.299 7.350 -12.585 1.00 94.94 92 MET A C 1
ATOM 741 O O . MET A 1 92 ? 10.875 8.364 -12.019 1.00 94.94 92 MET A O 1
ATOM 745 N N . PRO A 1 93 ? 11.648 7.371 -13.884 1.00 88.31 93 PRO A N 1
ATOM 746 C CA . PRO A 1 93 ? 11.415 8.523 -14.747 1.00 88.31 93 PRO A CA 1
ATOM 747 C C . PRO A 1 93 ? 9.918 8.738 -15.019 1.00 88.31 93 PRO A C 1
ATOM 749 O O . PRO A 1 93 ? 9.101 7.836 -14.847 1.00 88.31 93 PRO A O 1
ATOM 752 N N . MET A 1 94 ? 9.577 9.926 -15.532 1.00 92.00 94 MET A N 1
ATOM 753 C CA . MET A 1 94 ? 8.235 10.344 -15.982 1.00 92.00 94 MET A CA 1
ATOM 754 C C . MET A 1 94 ? 7.164 10.454 -14.890 1.00 92.00 94 MET A C 1
ATOM 756 O O . MET A 1 94 ? 6.575 11.520 -14.734 1.00 92.00 94 MET A O 1
ATOM 760 N N . MET A 1 95 ? 6.882 9.366 -14.179 1.00 95.38 95 MET A N 1
ATOM 761 C CA . MET A 1 95 ? 5.983 9.320 -13.032 1.00 95.38 95 MET A CA 1
ATOM 762 C C . MET A 1 95 ? 6.606 8.418 -11.975 1.00 95.38 95 MET A C 1
ATOM 764 O O . MET A 1 95 ? 6.815 7.225 -12.212 1.00 95.38 95 MET A O 1
ATOM 768 N N . ASP A 1 96 ? 6.881 8.999 -10.812 1.00 96.06 96 ASP A N 1
ATOM 769 C CA . ASP A 1 96 ? 7.525 8.291 -9.714 1.00 96.06 96 ASP A CA 1
ATOM 770 C C . ASP A 1 96 ? 6.527 7.381 -8.959 1.00 96.06 96 ASP A C 1
ATOM 772 O O . ASP A 1 96 ? 5.305 7.435 -9.155 1.00 96.06 96 ASP A O 1
ATOM 776 N N . GLY A 1 97 ? 7.026 6.508 -8.080 1.00 95.94 97 GLY A N 1
ATOM 777 C CA . GLY A 1 97 ? 6.155 5.582 -7.344 1.00 95.94 97 GLY A CA 1
ATOM 778 C C . GLY A 1 97 ? 5.187 6.268 -6.371 1.00 95.94 97 GLY A C 1
ATOM 779 O O . GLY A 1 97 ? 4.113 5.726 -6.085 1.00 95.94 97 GLY A O 1
ATOM 780 N N . TYR A 1 98 ? 5.515 7.464 -5.868 1.00 95.00 98 TYR A N 1
ATOM 781 C CA . TYR A 1 98 ? 4.604 8.244 -5.027 1.00 95.00 98 TYR A CA 1
ATOM 782 C C . TYR A 1 98 ? 3.453 8.823 -5.849 1.00 95.00 98 TYR A C 1
ATOM 784 O O . TYR A 1 98 ? 2.298 8.772 -5.416 1.00 95.00 98 TYR A O 1
ATOM 792 N N . GLU A 1 99 ? 3.752 9.359 -7.029 1.00 97.12 99 GLU A N 1
ATOM 793 C CA . GLU A 1 99 ? 2.780 9.879 -7.985 1.00 97.12 99 GLU A CA 1
ATOM 794 C C . GLU A 1 99 ? 1.857 8.773 -8.495 1.00 97.12 99 GLU A C 1
ATOM 796 O O . GLU A 1 99 ? 0.634 8.945 -8.445 1.00 97.12 99 GLU A O 1
ATOM 801 N N . LEU A 1 100 ? 2.412 7.613 -8.869 1.00 98.25 100 LEU A N 1
ATOM 802 C CA . LEU A 1 100 ? 1.637 6.423 -9.227 1.00 98.25 100 LEU A CA 1
ATOM 803 C C . LEU A 1 100 ? 0.693 6.027 -8.088 1.00 98.25 100 LEU A C 1
ATOM 805 O O . LEU A 1 100 ? -0.511 5.877 -8.305 1.00 98.25 100 LEU A O 1
ATOM 809 N N . CYS A 1 101 ? 1.206 5.892 -6.860 1.00 95.94 101 CYS A N 1
ATOM 810 C CA . CYS A 1 101 ? 0.383 5.523 -5.709 1.00 95.94 101 CYS A CA 1
ATOM 811 C C . CYS A 1 101 ? -0.758 6.524 -5.502 1.00 95.94 101 CYS A C 1
ATOM 813 O O . CYS A 1 101 ? -1.920 6.135 -5.381 1.00 95.94 101 CYS A O 1
ATOM 815 N N . ARG A 1 102 ? -0.455 7.825 -5.541 1.00 92.19 102 ARG A N 1
ATOM 816 C CA . ARG A 1 102 ? -1.457 8.884 -5.407 1.00 92.19 102 ARG A CA 1
ATOM 817 C C . ARG A 1 102 ? -2.517 8.801 -6.509 1.00 92.19 102 ARG A C 1
ATOM 819 O O . ARG A 1 102 ? -3.700 8.978 -6.219 1.00 92.19 102 ARG A O 1
ATOM 826 N N . ALA A 1 103 ? -2.121 8.531 -7.751 1.00 94.88 103 ALA A N 1
ATOM 827 C CA . ALA A 1 103 ? -3.036 8.395 -8.882 1.00 94.88 103 ALA A CA 1
ATOM 828 C C . ALA A 1 103 ? -3.940 7.159 -8.746 1.00 94.88 103 ALA A C 1
ATOM 830 O O . ALA A 1 103 ? -5.156 7.269 -8.920 1.00 94.88 103 ALA A O 1
ATOM 831 N N . VAL A 1 104 ? -3.375 6.013 -8.351 1.00 93.00 104 VAL A N 1
ATOM 832 C CA . VAL A 1 104 ? -4.118 4.780 -8.046 1.00 93.00 104 VAL A CA 1
ATOM 833 C C . VAL A 1 104 ? -5.139 5.034 -6.938 1.00 93.00 104 VAL A C 1
ATOM 835 O O . VAL A 1 104 ? -6.306 4.686 -7.086 1.00 93.00 104 VAL A O 1
ATOM 838 N N . LYS A 1 105 ? -4.740 5.706 -5.851 1.00 86.69 105 LYS A N 1
ATOM 839 C CA . LYS A 1 105 ? -5.629 5.996 -4.714 1.00 86.69 105 LYS A CA 1
ATOM 840 C C . LYS A 1 105 ? -6.706 7.036 -5.001 1.00 86.69 105 LYS A C 1
ATOM 842 O O . LYS A 1 105 ? -7.764 6.982 -4.382 1.00 86.69 105 LYS A O 1
ATOM 847 N N . LYS A 1 106 ? -6.481 7.941 -5.955 1.00 82.81 106 LYS A N 1
ATOM 848 C CA . LYS A 1 106 ? -7.504 8.888 -6.429 1.00 82.81 106 LYS A CA 1
ATOM 849 C C . LYS A 1 106 ? -8.471 8.278 -7.446 1.00 82.81 106 LYS A C 1
ATOM 851 O O . LYS A 1 106 ? -9.544 8.835 -7.653 1.00 82.81 106 LYS A O 1
ATOM 856 N N . SER A 1 107 ? -8.114 7.167 -8.090 1.00 81.06 107 SER A N 1
ATOM 857 C CA . SER A 1 107 ? -8.968 6.516 -9.082 1.00 81.06 107 SER A CA 1
ATOM 858 C C . SER A 1 107 ? -10.039 5.653 -8.396 1.00 81.06 107 SER A C 1
ATOM 860 O O . SER A 1 107 ? -9.681 4.734 -7.657 1.00 81.06 107 SER A O 1
ATOM 862 N N . PRO A 1 108 ? -11.344 5.893 -8.637 1.00 74.44 108 PRO A N 1
ATOM 863 C CA . PRO A 1 108 ? -12.422 5.123 -8.010 1.00 74.44 108 PRO A CA 1
ATOM 864 C C . PRO A 1 108 ? -12.310 3.613 -8.239 1.00 74.44 108 PRO A C 1
ATOM 866 O O . PRO A 1 108 ? -12.559 2.839 -7.314 1.00 74.44 108 PRO A O 1
ATOM 869 N N . ASP A 1 109 ? -11.862 3.221 -9.432 1.00 79.25 109 ASP A N 1
ATOM 870 C CA . ASP A 1 109 ? -11.762 1.822 -9.845 1.00 79.25 109 ASP A CA 1
ATOM 871 C C . ASP A 1 109 ? -10.498 1.137 -9.319 1.00 79.25 109 ASP A C 1
ATOM 873 O O . ASP A 1 109 ? -10.474 -0.081 -9.194 1.00 79.25 109 ASP A O 1
ATOM 877 N N . LEU A 1 110 ? -9.460 1.895 -8.945 1.00 84.38 110 LEU A N 1
ATOM 878 C CA . LEU A 1 110 ? -8.159 1.342 -8.541 1.00 84.38 110 LEU A CA 1
ATOM 879 C C . LEU A 1 110 ? -7.818 1.559 -7.068 1.00 84.38 110 LEU A C 1
ATOM 881 O O . LEU A 1 110 ? -6.935 0.883 -6.545 1.00 84.38 110 LEU A O 1
ATOM 885 N N . LYS A 1 111 ? -8.504 2.467 -6.361 1.00 80.50 111 LYS A N 1
ATOM 886 C CA . LYS A 1 111 ? -8.160 2.853 -4.978 1.00 80.50 111 LYS A CA 1
ATOM 887 C C . LYS A 1 111 ? -8.106 1.684 -3.995 1.00 80.50 111 LYS A C 1
ATOM 889 O O . LYS A 1 111 ? -7.381 1.739 -2.996 1.00 80.50 111 LYS A O 1
ATOM 894 N N . HIS A 1 112 ? -8.836 0.615 -4.304 1.00 74.19 112 HIS A N 1
ATOM 895 C CA . HIS A 1 112 ? -8.883 -0.616 -3.531 1.00 74.19 112 HIS A CA 1
ATOM 896 C C . HIS A 1 112 ? -7.610 -1.476 -3.661 1.00 74.19 112 HIS A C 1
ATOM 898 O O . HIS A 1 112 ? -7.344 -2.291 -2.777 1.00 74.19 112 HIS A O 1
ATOM 904 N N . LEU A 1 113 ? -6.809 -1.292 -4.717 1.00 84.50 113 LEU A N 1
ATOM 905 C CA . LEU A 1 113 ? -5.583 -2.054 -4.953 1.00 84.50 113 LEU A CA 1
ATOM 906 C C . LEU A 1 113 ? -4.510 -1.689 -3.917 1.00 84.50 113 LEU A C 1
ATOM 908 O O . LEU A 1 113 ? -4.187 -0.506 -3.761 1.00 84.50 113 LEU A O 1
ATOM 912 N N . PRO A 1 114 ? -3.928 -2.657 -3.191 1.00 88.06 114 PRO A N 1
ATOM 913 C CA . PRO A 1 114 ? -2.787 -2.391 -2.328 1.00 88.06 114 PRO A CA 1
ATOM 914 C C . PRO A 1 114 ? -1.566 -2.009 -3.174 1.00 88.06 114 PRO A C 1
ATOM 916 O O . PRO A 1 114 ? -1.211 -2.712 -4.119 1.00 88.06 114 PRO A O 1
ATOM 919 N N . VAL A 1 115 ? -0.910 -0.908 -2.798 1.00 94.69 115 VAL A N 1
ATOM 920 C CA . VAL A 1 115 ? 0.349 -0.455 -3.406 1.00 94.69 115 VAL A CA 1
ATOM 921 C C . VAL A 1 115 ? 1.475 -0.674 -2.402 1.00 94.69 115 VAL A C 1
ATOM 923 O O . VAL A 1 115 ? 1.437 -0.132 -1.295 1.00 94.69 115 VAL A O 1
ATOM 926 N N . LEU A 1 116 ? 2.449 -1.503 -2.761 1.00 95.00 116 LEU A N 1
ATOM 927 C CA . LEU A 1 116 ? 3.664 -1.764 -1.999 1.00 95.00 116 LEU A CA 1
ATOM 928 C C . LEU A 1 116 ? 4.803 -1.012 -2.680 1.00 95.00 116 LEU A C 1
ATOM 930 O O . LEU A 1 116 ? 5.068 -1.228 -3.859 1.00 95.00 116 LEU A O 1
ATOM 934 N N . MET A 1 117 ? 5.481 -0.150 -1.933 1.00 94.88 117 MET A N 1
ATOM 935 C CA . MET A 1 117 ? 6.663 0.557 -2.417 1.00 94.88 117 MET A CA 1
ATOM 936 C C . MET A 1 117 ? 7.919 -0.220 -2.048 1.00 94.88 117 MET A C 1
ATOM 938 O O . MET A 1 117 ? 8.073 -0.614 -0.891 1.00 94.88 117 MET A O 1
ATOM 942 N N . LEU A 1 118 ? 8.814 -0.411 -3.012 1.00 92.62 118 LEU A N 1
ATOM 943 C CA . LEU A 1 118 ? 10.113 -1.047 -2.844 1.00 92.62 118 LEU A CA 1
ATOM 944 C C . LEU A 1 118 ? 11.209 -0.050 -3.227 1.00 92.62 118 LEU A C 1
ATOM 946 O O . LEU A 1 118 ? 11.449 0.167 -4.403 1.00 92.62 118 LEU A O 1
ATOM 950 N N . SER A 1 119 ? 11.885 0.554 -2.251 1.00 86.50 119 SER A N 1
ATOM 951 C CA . SER A 1 119 ? 12.725 1.736 -2.495 1.00 86.50 119 SER A CA 1
ATOM 952 C C . SER A 1 119 ? 14.079 1.667 -1.802 1.00 86.50 119 SER A C 1
ATOM 954 O O . SER A 1 119 ? 14.201 1.120 -0.710 1.00 86.50 119 SER A O 1
ATOM 956 N N . ALA A 1 120 ? 15.102 2.271 -2.409 1.00 88.62 120 ALA A N 1
ATOM 957 C CA . ALA A 1 120 ? 16.402 2.495 -1.769 1.00 88.62 120 ALA A CA 1
ATOM 958 C C . ALA A 1 120 ? 16.399 3.679 -0.777 1.00 88.62 120 ALA A C 1
ATOM 960 O O . ALA A 1 120 ? 17.346 3.848 -0.011 1.00 88.62 120 ALA A O 1
ATOM 961 N N . LYS A 1 121 ? 15.345 4.509 -0.767 1.00 83.38 121 LYS A N 1
ATOM 962 C CA . LYS A 1 121 ? 15.194 5.605 0.201 1.00 83.38 121 LYS A CA 1
ATOM 963 C C . LYS A 1 121 ? 14.833 5.034 1.575 1.00 83.38 121 LYS A C 1
ATOM 965 O O . LYS A 1 121 ? 13.767 4.453 1.754 1.00 83.38 121 LYS A O 1
ATOM 970 N N . ILE A 1 122 ? 15.731 5.210 2.540 1.00 83.69 122 ILE A N 1
ATOM 971 C CA . ILE A 1 122 ? 15.592 4.695 3.915 1.00 83.69 122 ILE A CA 1
ATOM 972 C C . ILE A 1 122 ? 15.273 5.787 4.942 1.00 83.69 122 ILE A C 1
ATOM 974 O O . ILE A 1 122 ? 15.054 5.489 6.117 1.00 83.69 122 ILE A O 1
ATOM 978 N N . ASP A 1 123 ? 15.282 7.057 4.532 1.00 86.56 123 ASP A N 1
ATOM 979 C CA . ASP A 1 123 ? 15.030 8.163 5.444 1.00 86.56 123 ASP A CA 1
ATOM 980 C C . ASP A 1 123 ? 13.562 8.181 5.903 1.00 86.56 123 ASP A C 1
ATOM 982 O O . ASP A 1 123 ? 12.635 7.804 5.178 1.00 86.56 123 ASP A O 1
ATOM 986 N N . ARG A 1 124 ? 13.343 8.637 7.141 1.00 78.12 124 ARG A N 1
ATOM 987 C CA . ARG A 1 124 ? 12.003 8.659 7.742 1.00 78.12 124 ARG A CA 1
ATOM 988 C C . ARG A 1 124 ? 11.015 9.508 6.943 1.00 78.12 124 ARG A C 1
ATOM 990 O O . ARG A 1 124 ? 9.846 9.138 6.888 1.00 78.12 124 ARG A O 1
ATOM 997 N N . ALA A 1 125 ? 11.449 10.612 6.335 1.00 81.44 125 ALA A N 1
ATOM 998 C CA . ALA A 1 125 ? 10.550 11.501 5.604 1.00 81.44 125 ALA A CA 1
ATOM 999 C C . ALA A 1 125 ? 10.000 10.818 4.343 1.00 81.44 125 ALA A C 1
ATOM 1001 O O . ALA A 1 125 ? 8.798 10.890 4.093 1.00 81.44 125 ALA A O 1
ATOM 1002 N N . SER A 1 126 ? 10.835 10.075 3.615 1.00 82.69 126 SER A N 1
ATOM 1003 C CA . SER A 1 126 ? 10.422 9.245 2.478 1.00 82.69 126 SER A CA 1
ATOM 1004 C C . SER A 1 126 ? 9.413 8.167 2.878 1.00 82.69 126 SER A C 1
ATOM 1006 O O . SER A 1 126 ? 8.382 8.004 2.224 1.00 82.69 126 SER A O 1
ATOM 1008 N N . ILE A 1 127 ? 9.662 7.461 3.984 1.00 78.94 127 ILE A N 1
ATOM 1009 C CA . ILE A 1 127 ? 8.743 6.428 4.484 1.00 78.94 127 ILE A CA 1
ATOM 1010 C C . ILE A 1 127 ? 7.390 7.049 4.862 1.00 78.94 127 ILE A C 1
ATOM 1012 O O . ILE A 1 127 ? 6.342 6.542 4.454 1.00 78.94 127 ILE A O 1
ATOM 1016 N N . ILE A 1 128 ? 7.406 8.167 5.599 1.00 75.81 128 ILE A N 1
ATOM 1017 C CA . ILE A 1 128 ? 6.197 8.916 5.974 1.00 75.81 128 ILE A CA 1
ATOM 1018 C C . ILE A 1 128 ? 5.447 9.371 4.723 1.00 75.81 128 ILE A C 1
ATOM 1020 O O . ILE A 1 128 ? 4.231 9.199 4.647 1.00 75.81 128 ILE A O 1
ATOM 1024 N N . HIS A 1 129 ? 6.157 9.900 3.724 1.00 83.69 129 HIS A N 1
ATOM 1025 C CA . HIS A 1 129 ? 5.545 10.331 2.474 1.00 83.69 129 HIS A CA 1
ATOM 1026 C C . HIS A 1 129 ? 4.853 9.171 1.751 1.00 83.69 129 HIS A C 1
ATOM 1028 O O . HIS A 1 129 ? 3.708 9.321 1.330 1.00 83.69 129 HIS A O 1
ATOM 1034 N N . GLY A 1 130 ? 5.488 7.997 1.681 1.00 79.31 130 GLY A N 1
ATOM 1035 C CA . GLY A 1 130 ? 4.897 6.800 1.079 1.00 79.31 130 GLY A CA 1
ATOM 1036 C C . GLY A 1 130 ? 3.561 6.411 1.708 1.00 79.31 130 GLY A C 1
ATOM 1037 O O . GLY A 1 130 ? 2.575 6.196 1.001 1.00 79.31 130 GLY A O 1
ATOM 1038 N N . TYR A 1 131 ? 3.487 6.397 3.039 1.00 80.81 131 TYR A N 1
ATOM 1039 C CA . TYR A 1 131 ? 2.221 6.137 3.729 1.00 80.81 131 TYR A CA 1
ATOM 1040 C C . TYR A 1 131 ? 1.207 7.273 3.548 1.00 80.81 131 TYR A C 1
ATOM 1042 O O . TYR A 1 131 ? 0.028 6.998 3.333 1.00 80.81 131 TYR A O 1
ATOM 1050 N N . ALA A 1 132 ? 1.645 8.535 3.559 1.00 74.50 132 ALA A N 1
ATOM 1051 C CA . ALA A 1 132 ? 0.770 9.694 3.371 1.00 74.50 132 ALA A CA 1
ATOM 1052 C C . ALA A 1 132 ? 0.100 9.726 1.985 1.00 74.50 132 ALA A C 1
ATOM 1054 O O . ALA A 1 132 ? -1.019 10.219 1.855 1.00 74.50 132 ALA A O 1
ATOM 1055 N N . VAL A 1 133 ? 0.746 9.178 0.949 1.00 82.00 133 VAL A N 1
ATOM 1056 C CA . VAL A 1 133 ? 0.145 9.032 -0.392 1.00 82.00 133 VAL A CA 1
ATOM 1057 C C . VAL A 1 133 ? -0.687 7.754 -0.558 1.00 82.00 133 VAL A C 1
ATOM 1059 O O . VAL A 1 133 ? -1.210 7.495 -1.643 1.00 82.00 133 VAL A O 1
ATOM 1062 N N . GLY A 1 134 ? -0.839 6.968 0.512 1.00 80.50 134 GLY A N 1
ATOM 1063 C CA . GLY A 1 134 ? -1.722 5.807 0.577 1.00 80.50 134 GLY A CA 1
ATOM 1064 C C . GLY A 1 134 ? -1.066 4.465 0.245 1.00 80.50 134 GLY A C 1
ATOM 1065 O O . GLY A 1 134 ? -1.783 3.515 -0.085 1.00 80.50 134 GLY A O 1
ATOM 1066 N N . ALA A 1 135 ? 0.265 4.349 0.328 1.00 86.50 135 ALA A N 1
ATOM 1067 C CA . ALA A 1 135 ? 0.923 3.053 0.193 1.00 86.50 135 ALA A CA 1
ATOM 1068 C C . ALA A 1 135 ? 0.476 2.108 1.318 1.00 86.50 135 ALA A C 1
ATOM 1070 O O . ALA A 1 135 ? 0.446 2.466 2.495 1.00 86.50 135 ALA A O 1
ATOM 1071 N N . ALA A 1 136 ? 0.172 0.862 0.967 1.00 82.62 136 ALA A N 1
ATOM 1072 C CA . ALA A 1 136 ? -0.184 -0.168 1.938 1.00 82.62 136 ALA A CA 1
ATOM 1073 C C . ALA A 1 136 ? 1.052 -0.692 2.694 1.00 82.62 136 ALA A C 1
ATOM 1075 O O . ALA A 1 136 ? 0.948 -1.243 3.797 1.00 82.62 136 ALA A O 1
ATOM 1076 N N . ARG A 1 137 ? 2.242 -0.559 2.102 1.00 86.56 137 ARG A N 1
ATOM 1077 C CA . ARG A 1 137 ? 3.515 -0.904 2.736 1.00 86.56 137 ARG A CA 1
ATOM 1078 C C . ARG A 1 137 ? 4.663 -0.170 2.059 1.00 86.56 137 ARG A C 1
ATOM 1080 O O . ARG A 1 137 ? 4.679 -0.045 0.838 1.00 86.56 137 ARG A O 1
ATOM 1087 N N . TYR A 1 138 ? 5.649 0.196 2.866 1.00 87.50 138 TYR A N 1
ATOM 1088 C CA . TYR A 1 138 ? 6.968 0.614 2.415 1.00 87.50 138 TYR A CA 1
ATOM 1089 C C . TYR A 1 138 ? 7.994 -0.473 2.752 1.00 87.50 138 TYR A C 1
ATOM 1091 O O . TYR A 1 138 ? 8.041 -0.944 3.893 1.00 87.50 138 TYR A O 1
ATOM 1099 N N . LEU A 1 139 ? 8.782 -0.892 1.768 1.00 89.06 139 LEU A N 1
ATOM 1100 C CA . LEU A 1 139 ? 9.849 -1.882 1.878 1.00 89.06 139 LEU A CA 1
ATOM 1101 C C . LEU A 1 139 ? 11.151 -1.251 1.382 1.00 89.06 139 LEU A C 1
ATOM 1103 O O . LEU A 1 139 ? 11.179 -0.612 0.332 1.00 89.06 139 LEU A O 1
ATOM 1107 N N . THR A 1 140 ? 12.230 -1.429 2.137 1.00 87.31 140 THR A N 1
ATOM 1108 C CA . THR A 1 140 ? 13.531 -0.836 1.819 1.00 87.31 140 THR A CA 1
ATOM 1109 C C . THR A 1 140 ? 14.441 -1.848 1.132 1.00 87.31 140 THR A C 1
ATOM 1111 O O . THR A 1 140 ? 14.604 -2.964 1.623 1.00 87.31 140 THR A O 1
ATOM 1114 N N . LYS A 1 141 ? 15.056 -1.458 0.013 1.00 86.56 141 LYS A N 1
ATOM 1115 C CA . LYS A 1 141 ? 16.137 -2.207 -0.642 1.00 86.56 141 LYS A CA 1
ATOM 1116 C C . LYS A 1 141 ? 17.441 -2.023 0.186 1.00 86.56 141 LYS A C 1
ATOM 1118 O O . LYS A 1 141 ? 17.674 -0.916 0.670 1.00 86.56 141 LYS A O 1
ATOM 1123 N N . PRO A 1 142 ? 18.302 -3.050 0.343 1.00 85.50 142 PRO A N 1
ATOM 1124 C CA . PRO A 1 142 ? 18.122 -4.426 -0.113 1.00 85.50 142 PRO A CA 1
ATOM 1125 C C . PRO A 1 142 ? 17.126 -5.188 0.772 1.00 85.50 142 PRO A C 1
ATOM 1127 O O . PRO A 1 142 ? 17.219 -5.167 1.996 1.00 85.50 142 PRO A O 1
ATOM 1130 N N . LEU A 1 143 ? 16.198 -5.902 0.135 1.00 80.00 143 LEU A N 1
ATOM 1131 C CA . LEU A 1 143 ? 15.144 -6.653 0.810 1.00 80.00 143 LEU A CA 1
ATOM 1132 C C . LEU A 1 143 ? 15.376 -8.160 0.657 1.00 80.00 143 LEU A C 1
ATOM 1134 O O . LEU A 1 143 ? 15.697 -8.641 -0.432 1.00 80.00 143 LEU A O 1
ATOM 1138 N N . LYS A 1 144 ? 15.168 -8.922 1.734 1.00 83.50 144 LYS A N 1
ATOM 1139 C CA . LYS A 1 144 ? 15.173 -10.391 1.676 1.00 83.50 144 LYS A CA 1
ATOM 1140 C C . LYS A 1 144 ? 13.881 -10.915 1.041 1.00 83.50 144 LYS A C 1
ATOM 1142 O O . LYS A 1 144 ? 12.810 -10.333 1.212 1.00 83.50 144 LYS A O 1
ATOM 1147 N N . ARG A 1 145 ? 13.955 -12.056 0.350 1.00 84.00 145 ARG A N 1
ATOM 1148 C CA . ARG A 1 145 ? 12.798 -12.664 -0.340 1.00 84.00 145 ARG A CA 1
ATOM 1149 C C . ARG A 1 145 ? 11.644 -12.945 0.618 1.00 84.00 145 ARG A C 1
ATOM 1151 O O . ARG A 1 145 ? 10.488 -12.719 0.284 1.00 84.00 145 ARG A O 1
ATOM 1158 N N . GLU A 1 146 ? 11.961 -13.391 1.826 1.00 80.94 146 GLU A N 1
ATOM 1159 C CA . GLU A 1 146 ? 10.979 -13.726 2.853 1.00 80.94 146 GLU A CA 1
AT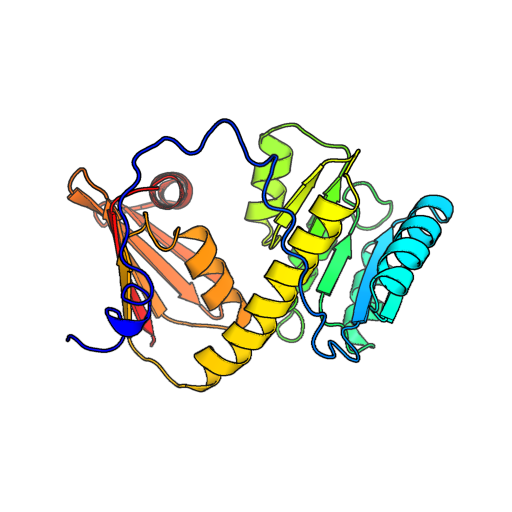OM 1160 C C . GLU A 1 146 ? 10.201 -12.485 3.302 1.00 80.94 146 GLU A C 1
ATOM 1162 O O . GLU A 1 146 ? 9.003 -12.571 3.559 1.00 80.94 146 GLU A O 1
ATOM 1167 N N . GLU A 1 147 ? 10.856 -11.325 3.376 1.00 80.81 147 GLU A N 1
ATOM 1168 C CA . GLU A 1 147 ? 10.203 -10.062 3.731 1.00 80.81 147 GLU A CA 1
ATOM 1169 C C . GLU A 1 147 ? 9.299 -9.560 2.603 1.00 80.81 147 GLU A C 1
ATOM 1171 O O . GLU A 1 147 ? 8.189 -9.095 2.876 1.00 80.81 147 GLU A O 1
ATOM 1176 N N . LEU A 1 148 ? 9.727 -9.725 1.345 1.00 86.06 148 LEU A N 1
ATOM 1177 C CA . LEU A 1 148 ? 8.908 -9.416 0.171 1.00 86.06 148 LEU A CA 1
ATOM 1178 C C . LEU A 1 148 ? 7.627 -10.252 0.160 1.00 86.06 148 LEU A C 1
ATOM 1180 O O . LEU A 1 148 ? 6.526 -9.703 0.103 1.00 86.06 148 LEU A O 1
ATOM 1184 N N . TYR A 1 149 ? 7.766 -11.575 0.264 1.00 86.69 149 TYR A N 1
ATOM 1185 C CA . TYR A 1 149 ? 6.629 -12.493 0.209 1.00 86.69 149 TYR A CA 1
ATOM 1186 C C . TYR A 1 149 ? 5.685 -12.283 1.386 1.00 86.69 149 TYR A C 1
ATOM 1188 O O . TYR A 1 149 ? 4.483 -12.167 1.181 1.00 86.69 149 TYR A O 1
ATOM 1196 N N . LYS A 1 150 ? 6.212 -12.113 2.607 1.00 79.69 150 LYS A N 1
ATOM 1197 C CA . LYS A 1 150 ? 5.386 -11.774 3.775 1.00 79.69 150 LYS A CA 1
ATOM 1198 C C . LYS A 1 150 ? 4.616 -10.472 3.561 1.00 79.69 150 LYS A C 1
ATOM 1200 O O . LYS A 1 150 ? 3.436 -10.409 3.896 1.00 79.69 150 LYS A O 1
ATOM 1205 N N . GLY A 1 151 ? 5.263 -9.445 3.004 1.00 78.94 151 GLY A N 1
ATOM 1206 C CA . GLY A 1 151 ? 4.617 -8.176 2.675 1.00 78.94 151 GLY A CA 1
ATOM 1207 C C . GLY A 1 151 ? 3.460 -8.350 1.692 1.00 78.94 151 GLY A C 1
ATOM 1208 O O . GLY A 1 151 ? 2.379 -7.812 1.921 1.00 78.94 151 GLY A O 1
ATOM 1209 N N . ILE A 1 152 ? 3.664 -9.139 0.639 1.00 88.06 152 ILE A N 1
ATOM 1210 C CA . ILE A 1 152 ? 2.666 -9.419 -0.399 1.00 88.06 152 ILE A CA 1
ATOM 1211 C C . ILE A 1 152 ? 1.518 -10.274 0.148 1.00 88.06 152 ILE A C 1
ATOM 1213 O O . ILE A 1 152 ? 0.363 -9.853 0.088 1.00 88.06 152 ILE A O 1
ATOM 1217 N N . ASP A 1 153 ? 1.818 -11.430 0.743 1.00 81.88 153 ASP A N 1
ATOM 1218 C CA . ASP A 1 153 ? 0.824 -12.384 1.250 1.00 81.88 153 ASP A CA 1
ATOM 1219 C C . ASP A 1 153 ? -0.099 -11.749 2.280 1.00 81.88 153 ASP A C 1
ATOM 1221 O O . ASP A 1 153 ? -1.320 -11.920 2.236 1.00 81.88 153 ASP A O 1
ATOM 1225 N N . LEU A 1 154 ? 0.476 -10.970 3.199 1.00 75.56 154 LEU A N 1
ATOM 1226 C CA . LEU A 1 154 ? -0.292 -10.262 4.208 1.00 75.56 154 LEU A CA 1
ATOM 1227 C C . LEU A 1 154 ? -1.308 -9.326 3.545 1.00 75.56 154 LEU A C 1
ATOM 1229 O O . LEU A 1 154 ? -2.477 -9.296 3.935 1.00 75.56 154 LEU A O 1
ATOM 1233 N N . ARG A 1 155 ? -0.888 -8.586 2.514 1.00 80.38 155 ARG A N 1
ATOM 1234 C CA . ARG A 1 155 ? -1.730 -7.597 1.832 1.00 80.38 155 ARG A CA 1
ATOM 1235 C C . ARG A 1 155 ? -2.775 -8.239 0.936 1.00 80.38 155 ARG A C 1
ATOM 1237 O O . ARG A 1 155 ? -3.924 -7.816 1.003 1.00 80.38 155 ARG A O 1
ATOM 1244 N N . LEU A 1 156 ? -2.448 -9.308 0.217 1.00 80.94 156 LEU A N 1
ATOM 1245 C CA . LEU A 1 156 ? -3.425 -10.084 -0.553 1.00 80.94 156 LEU A CA 1
ATOM 1246 C C . LEU A 1 156 ? -4.472 -10.744 0.360 1.00 80.94 156 LEU A C 1
ATOM 1248 O O . LEU A 1 156 ? -5.677 -10.673 0.095 1.00 80.94 156 LEU A O 1
ATOM 1252 N N . LYS A 1 157 ? -4.047 -11.303 1.502 1.00 70.44 157 LYS A N 1
ATOM 1253 C CA . LYS A 1 157 ? -4.949 -11.868 2.519 1.00 70.44 157 LYS A CA 1
ATOM 1254 C C . LYS A 1 157 ? -5.875 -10.808 3.116 1.00 70.44 157 LYS A C 1
ATOM 1256 O O . LYS A 1 157 ? -7.059 -11.068 3.315 1.00 70.44 157 LYS A O 1
ATOM 1261 N N . TYR A 1 158 ? -5.372 -9.609 3.405 1.00 65.25 158 TYR A N 1
ATOM 1262 C CA . TYR A 1 158 ? -6.223 -8.531 3.908 1.00 65.25 158 TYR A CA 1
ATOM 1263 C C . TYR A 1 158 ? -7.099 -7.909 2.829 1.00 65.25 158 TYR A C 1
ATOM 1265 O O . TYR A 1 158 ? -8.234 -7.598 3.145 1.00 65.25 158 TYR A O 1
ATOM 1273 N N . ALA A 1 159 ? -6.650 -7.772 1.583 1.00 64.12 159 ALA A N 1
ATOM 1274 C CA . ALA A 1 159 ? -7.484 -7.270 0.492 1.00 64.12 159 ALA A CA 1
ATOM 1275 C C . ALA A 1 159 ? -8.652 -8.230 0.201 1.00 64.12 159 ALA A C 1
ATOM 1277 O O . ALA A 1 159 ? -9.803 -7.809 0.109 1.00 64.12 159 ALA A O 1
ATOM 1278 N N . SER A 1 160 ? -8.391 -9.540 0.149 1.00 61.94 160 SER A N 1
ATOM 1279 C CA . SER A 1 160 ? -9.435 -10.569 0.007 1.00 61.94 160 SER A CA 1
ATOM 1280 C C . SER A 1 160 ? -10.385 -10.623 1.209 1.00 61.94 160 SER A C 1
ATOM 1282 O O . SER A 1 160 ? -11.603 -10.680 1.027 1.00 61.94 160 SER A O 1
ATOM 1284 N N . LYS A 1 161 ? -9.864 -10.527 2.441 1.00 55.16 161 LYS A N 1
ATOM 1285 C CA . LYS A 1 161 ? -10.688 -10.521 3.661 1.00 55.16 161 LYS A CA 1
ATOM 1286 C C . LYS A 1 161 ? -11.435 -9.201 3.879 1.00 55.16 161 LYS A C 1
ATOM 1288 O O . LYS A 1 161 ? -12.554 -9.222 4.367 1.00 55.16 161 LYS A O 1
ATOM 1293 N N . ALA A 1 162 ? -10.870 -8.059 3.501 1.00 54.19 162 ALA A N 1
ATOM 1294 C CA . ALA A 1 162 ? -11.540 -6.759 3.522 1.00 54.19 162 ALA A CA 1
ATOM 1295 C C . ALA A 1 162 ? -12.706 -6.752 2.533 1.00 54.19 162 ALA A C 1
ATOM 1297 O O . ALA A 1 162 ? -13.798 -6.345 2.907 1.00 54.19 162 ALA A O 1
ATOM 1298 N N . ARG A 1 163 ? -12.524 -7.309 1.328 1.00 51.53 163 ARG A N 1
ATOM 1299 C CA . ARG A 1 163 ? -13.614 -7.511 0.360 1.00 51.53 163 ARG A CA 1
ATOM 1300 C C . ARG A 1 163 ? -14.743 -8.377 0.930 1.00 51.53 163 ARG A C 1
ATOM 1302 O O . ARG A 1 163 ? -15.905 -7.998 0.816 1.00 51.53 163 ARG A O 1
ATOM 1309 N N . SER A 1 164 ? -14.428 -9.479 1.618 1.00 48.28 164 SER A N 1
ATOM 1310 C CA . SER A 1 164 ? -15.457 -10.343 2.223 1.00 48.28 164 SER A CA 1
ATOM 1311 C C . SER A 1 164 ? -16.081 -9.778 3.508 1.00 48.28 164 SER A C 1
ATOM 1313 O O . SER A 1 164 ? -17.251 -10.037 3.782 1.00 48.28 164 SER A O 1
ATOM 1315 N N . MET A 1 165 ? -15.348 -8.976 4.285 1.00 48.53 165 MET A N 1
ATOM 1316 C CA . MET A 1 165 ? -15.842 -8.328 5.509 1.00 48.53 165 MET A CA 1
ATOM 1317 C C . MET A 1 165 ? -16.648 -7.056 5.217 1.00 48.53 165 MET A C 1
ATOM 1319 O O . MET A 1 165 ? -17.684 -6.838 5.839 1.00 48.53 165 MET A O 1
ATOM 1323 N N . LEU A 1 166 ? -16.232 -6.232 4.253 1.00 47.06 166 LEU A N 1
ATOM 1324 C CA . LEU A 1 166 ? -16.953 -5.016 3.847 1.00 47.06 166 LEU A CA 1
ATOM 1325 C C . LEU A 1 166 ? -18.220 -5.345 3.049 1.00 47.06 166 LEU A C 1
ATOM 1327 O O . LEU A 1 166 ? -19.187 -4.584 3.109 1.00 47.06 166 LEU A O 1
ATOM 1331 N N . ALA A 1 167 ? -18.283 -6.528 2.427 1.00 46.66 167 ALA A N 1
ATOM 1332 C CA . ALA A 1 167 ? -19.529 -7.094 1.914 1.00 46.66 167 ALA A CA 1
ATOM 1333 C C . ALA A 1 167 ? -20.573 -7.375 3.022 1.00 46.66 167 ALA A C 1
ATOM 1335 O O . ALA A 1 167 ? -21.765 -7.446 2.726 1.00 46.66 167 ALA A O 1
ATOM 1336 N N . ARG A 1 168 ? -20.178 -7.486 4.306 1.00 47.09 168 ARG A N 1
ATOM 1337 C CA . ARG A 1 168 ? -21.093 -7.844 5.415 1.00 47.09 168 ARG A CA 1
ATOM 1338 C C . ARG A 1 168 ? -21.867 -6.677 6.044 1.00 47.09 168 ARG A C 1
ATOM 1340 O O . ARG A 1 168 ? -22.567 -6.911 7.021 1.00 47.09 168 ARG A O 1
ATOM 1347 N N . LYS A 1 169 ? -21.827 -5.452 5.499 1.00 51.88 169 LYS A N 1
ATOM 1348 C CA . LYS A 1 169 ? -22.662 -4.316 5.973 1.00 51.88 169 LYS A CA 1
ATOM 1349 C C . LYS A 1 169 ? -22.551 -4.014 7.488 1.00 51.88 169 LYS A C 1
ATOM 1351 O O . LYS A 1 169 ? -23.527 -3.585 8.098 1.00 51.88 169 LYS A O 1
ATOM 1356 N N . ALA A 1 170 ? -21.396 -4.232 8.121 1.00 57.66 170 ALA A N 1
ATOM 1357 C CA . ALA A 1 170 ? -21.218 -3.855 9.527 1.00 57.66 170 ALA A CA 1
ATOM 1358 C C . ALA A 1 170 ? -21.255 -2.320 9.665 1.00 57.66 170 ALA A C 1
ATOM 1360 O O . ALA A 1 170 ? -20.428 -1.632 9.059 1.00 57.66 170 ALA A O 1
ATOM 1361 N N . LYS A 1 171 ? -22.241 -1.804 10.413 1.00 66.50 171 LYS A N 1
ATOM 1362 C CA . LYS A 1 171 ? -22.446 -0.364 10.649 1.00 66.50 171 LYS A CA 1
ATOM 1363 C C . LYS A 1 171 ? -21.463 0.220 11.666 1.00 66.50 171 LYS A C 1
ATOM 1365 O O . LYS A 1 171 ? -21.095 1.379 11.533 1.00 66.50 171 LYS A O 1
ATOM 1370 N N . GLU A 1 172 ? -21.009 -0.589 12.618 1.00 73.56 172 GLU A N 1
ATOM 1371 C CA . GLU A 1 172 ? -20.191 -0.158 13.757 1.00 73.56 172 GLU A CA 1
ATOM 1372 C C . GLU A 1 172 ? -19.028 -1.128 13.990 1.00 73.56 172 GLU A C 1
ATOM 1374 O O . GLU A 1 172 ? -19.166 -2.343 13.806 1.00 73.56 172 GLU A O 1
ATOM 1379 N N . TRP A 1 173 ? -17.875 -0.582 14.372 1.00 79.38 173 TRP A N 1
ATOM 1380 C CA . TRP A 1 173 ? -16.650 -1.311 14.692 1.00 79.38 173 TRP A CA 1
ATOM 1381 C C . TRP A 1 173 ? -16.011 -0.688 15.925 1.00 79.38 173 TRP A C 1
ATOM 1383 O O . TRP A 1 173 ? -15.868 0.523 15.975 1.00 79.38 173 TRP A O 1
ATOM 1393 N N . SER A 1 174 ? -15.542 -1.481 16.879 1.00 81.81 174 SER A N 1
ATOM 1394 C CA . SER A 1 174 ? -14.811 -0.953 18.034 1.00 81.81 174 SER A CA 1
ATOM 1395 C C . SER A 1 174 ? -13.701 -1.897 18.478 1.00 81.81 174 SER A C 1
ATOM 1397 O O . SER A 1 174 ? -13.705 -3.092 18.159 1.00 81.81 174 SER A O 1
ATOM 1399 N N . GLY A 1 175 ? -12.704 -1.361 19.181 1.00 80.12 175 GLY A N 1
ATOM 1400 C CA . GLY A 1 175 ? -11.574 -2.153 19.655 1.00 80.12 175 GLY A CA 1
ATOM 1401 C C . GLY A 1 175 ? -10.477 -1.333 20.322 1.00 80.12 175 GLY A C 1
ATOM 1402 O O . GLY A 1 175 ? -10.621 -0.137 20.560 1.00 80.12 175 GLY A O 1
ATOM 1403 N N . LYS A 1 176 ? -9.361 -1.999 20.636 1.00 77.19 176 LYS A N 1
ATOM 1404 C CA . LYS A 1 176 ? -8.162 -1.368 21.208 1.00 77.19 176 LYS A CA 1
ATOM 1405 C C . LYS A 1 176 ? -7.117 -1.107 20.126 1.00 77.19 176 LYS A C 1
ATOM 1407 O O . LYS A 1 176 ? -6.847 -2.001 19.321 1.00 77.19 176 LYS A O 1
ATOM 1412 N N . LEU A 1 177 ? -6.470 0.058 20.170 1.00 72.25 177 LEU A N 1
ATOM 1413 C CA . LEU A 1 177 ? -5.390 0.425 19.239 1.00 72.25 177 LEU A CA 1
ATOM 1414 C C . LEU A 1 177 ? -4.168 -0.497 19.355 1.00 72.25 177 LEU A C 1
ATOM 1416 O O . LEU A 1 177 ? -3.509 -0.777 18.358 1.00 72.25 177 LEU A O 1
ATOM 1420 N N . SER A 1 178 ? -3.930 -1.051 20.548 1.00 70.06 178 SER A N 1
ATOM 1421 C CA . SER A 1 178 ? -2.864 -2.031 20.786 1.00 70.06 178 SER A CA 1
ATOM 1422 C C . SER A 1 178 ? -3.110 -3.386 20.115 1.00 70.06 178 SER A C 1
ATOM 1424 O O . SER A 1 178 ? -2.178 -4.164 19.940 1.00 70.06 178 SER A O 1
ATOM 1426 N N . VAL A 1 179 ? -4.360 -3.682 19.743 1.00 61.47 179 VAL A N 1
ATOM 1427 C CA . VAL A 1 179 ? -4.746 -4.918 19.044 1.00 61.47 179 VAL A CA 1
ATOM 1428 C C . VAL A 1 179 ? -4.853 -4.665 17.543 1.00 61.47 179 VAL A C 1
ATOM 1430 O O . VAL A 1 179 ? -4.377 -5.465 16.738 1.00 61.47 179 VAL A O 1
ATOM 1433 N N . VAL A 1 180 ? -5.470 -3.545 17.155 1.00 59.25 180 VAL A N 1
ATOM 1434 C CA . VAL A 1 180 ? -5.599 -3.112 15.762 1.00 59.25 180 VAL A CA 1
ATOM 1435 C C . VAL A 1 180 ? -5.211 -1.641 15.676 1.00 59.25 180 VAL A C 1
ATOM 1437 O O . VAL A 1 180 ? -5.995 -0.763 16.024 1.00 59.25 180 VAL A O 1
ATOM 1440 N N . ASN A 1 181 ? -3.994 -1.385 15.195 1.00 75.88 181 ASN A N 1
ATOM 1441 C CA . ASN A 1 181 ? -3.466 -0.034 15.018 1.00 75.88 181 ASN A CA 1
ATOM 1442 C C . ASN A 1 181 ? -4.351 0.784 14.050 1.00 75.88 181 ASN A C 1
ATOM 1444 O O . ASN A 1 181 ? -4.886 0.244 13.077 1.00 75.88 181 ASN A O 1
ATOM 1448 N N . ILE A 1 182 ? -4.461 2.095 14.284 1.00 76.06 182 ILE A N 1
ATOM 1449 C CA . ILE A 1 182 ? -5.246 3.020 13.461 1.00 76.06 182 ILE A CA 1
ATOM 1450 C C . ILE A 1 182 ? -4.907 2.968 11.965 1.00 76.06 182 ILE A C 1
ATOM 1452 O O . ILE A 1 182 ? -5.812 2.950 11.134 1.00 76.06 182 ILE A O 1
ATOM 1456 N N . PHE A 1 183 ? -3.637 2.814 11.587 1.00 70.31 183 PHE A N 1
ATOM 1457 C CA . PHE A 1 183 ? -3.247 2.637 10.185 1.00 70.31 183 PHE A CA 1
ATOM 1458 C C . PHE A 1 183 ? -3.862 1.378 9.572 1.00 70.31 183 PHE A C 1
ATOM 1460 O O . PHE A 1 183 ? -4.223 1.368 8.395 1.00 70.31 183 PHE A O 1
ATOM 1467 N N . LYS A 1 184 ? -4.025 0.315 10.368 1.00 65.62 184 LYS A N 1
ATOM 1468 C CA . LYS A 1 184 ? -4.649 -0.924 9.905 1.00 65.62 184 LYS A CA 1
ATOM 1469 C C . LYS A 1 184 ? -6.149 -0.751 9.671 1.00 65.62 184 LYS A C 1
ATOM 1471 O O . LYS A 1 184 ? -6.671 -1.321 8.715 1.00 65.62 184 LYS A O 1
ATOM 1476 N N . LEU A 1 185 ? -6.825 0.042 10.502 1.00 69.38 185 LEU A N 1
ATOM 1477 C CA . LEU A 1 185 ? -8.232 0.406 10.306 1.00 69.38 185 LEU A CA 1
ATOM 1478 C C . LEU A 1 185 ? -8.420 1.273 9.067 1.00 69.38 185 LEU A C 1
ATOM 1480 O O . LEU A 1 185 ? -9.260 0.964 8.227 1.00 69.38 185 LEU A O 1
ATOM 1484 N N . LEU A 1 186 ? -7.598 2.310 8.915 1.00 69.56 186 LEU A N 1
ATOM 1485 C CA . LEU A 1 186 ? -7.632 3.184 7.747 1.00 69.56 186 LEU A CA 1
ATOM 1486 C C . LEU A 1 186 ? -7.392 2.411 6.456 1.00 69.56 186 LEU A C 1
ATOM 1488 O O . LEU A 1 186 ? -8.092 2.630 5.472 1.00 69.56 186 LEU A O 1
ATOM 1492 N N . GLU A 1 187 ? -6.465 1.456 6.466 1.00 62.66 187 GLU A N 1
ATOM 1493 C CA . GLU A 1 187 ? -6.241 0.562 5.334 1.00 62.66 187 GLU A CA 1
ATOM 1494 C C . GLU A 1 187 ? -7.487 -0.286 5.026 1.00 62.66 187 GLU A C 1
ATOM 1496 O O . GLU A 1 187 ? -7.897 -0.376 3.868 1.00 62.66 187 GLU A O 1
ATOM 1501 N N . LEU A 1 188 ? -8.121 -0.877 6.046 1.00 64.94 188 LEU A N 1
ATOM 1502 C CA . LEU A 1 188 ? -9.353 -1.658 5.873 1.00 64.94 188 LEU A CA 1
ATOM 1503 C C . LEU A 1 188 ? -10.479 -0.807 5.266 1.00 64.94 188 LEU A C 1
ATOM 1505 O O . LEU A 1 188 ? -11.152 -1.250 4.336 1.00 64.94 188 LEU A O 1
ATOM 1509 N N . PHE A 1 189 ? -10.662 0.416 5.756 1.00 72.00 189 PHE A N 1
ATOM 1510 C CA . PHE A 1 189 ? -11.693 1.342 5.285 1.00 72.00 189 PHE A CA 1
ATOM 1511 C C . PHE A 1 189 ? -11.387 1.933 3.902 1.00 72.00 189 PHE A C 1
ATOM 1513 O O . PHE A 1 189 ? -12.311 2.130 3.108 1.00 72.00 189 PHE A O 1
ATOM 1520 N N . SER A 1 190 ? -10.104 2.111 3.570 1.00 65.19 190 SER A N 1
ATOM 1521 C CA . SER A 1 190 ? -9.643 2.527 2.238 1.00 65.19 190 SER A CA 1
ATOM 1522 C C . SER A 1 190 ? -10.047 1.524 1.158 1.00 65.19 190 SER A C 1
ATOM 1524 O O . SER A 1 190 ? -10.561 1.908 0.109 1.00 65.19 190 SER A O 1
ATOM 1526 N N . VAL A 1 191 ? -9.863 0.225 1.422 1.00 55.50 191 VAL A N 1
ATOM 1527 C CA . VAL A 1 191 ? -10.130 -0.840 0.440 1.00 55.50 191 VAL A CA 1
ATOM 1528 C C . VAL A 1 191 ? -11.619 -0.955 0.096 1.00 55.50 191 VAL A C 1
ATOM 1530 O O . VAL A 1 191 ? -11.959 -1.244 -1.047 1.00 55.50 191 VAL A O 1
ATOM 1533 N N . GLY A 1 192 ? -12.517 -0.713 1.055 1.00 57.56 192 GLY A N 1
ATOM 1534 C CA . GLY A 1 192 ? -13.965 -0.839 0.841 1.00 57.56 192 GLY A CA 1
ATOM 1535 C C . GLY A 1 192 ? -14.690 0.430 0.423 1.00 57.56 192 GLY A C 1
ATOM 1536 O O . GLY A 1 192 ? -15.917 0.399 0.349 1.00 57.56 192 GLY A O 1
ATOM 1537 N N . GLY A 1 193 ? -13.979 1.544 0.222 1.00 65.88 193 GLY A N 1
ATOM 1538 C CA . GLY A 1 193 ? -14.618 2.836 -0.029 1.00 65.88 193 GLY A CA 1
ATOM 1539 C C . GLY A 1 193 ? -15.541 3.261 1.117 1.00 65.88 193 GLY A C 1
ATOM 1540 O O . GLY A 1 193 ? -16.651 3.728 0.876 1.00 65.88 193 GLY A O 1
ATOM 1541 N N . TRP A 1 194 ? -15.118 3.030 2.358 1.00 78.06 194 TRP A N 1
ATOM 1542 C CA . TRP A 1 194 ? -15.946 3.256 3.537 1.00 78.06 194 TRP A CA 1
ATOM 1543 C C . TRP A 1 194 ? -16.119 4.754 3.823 1.00 78.06 194 TRP A C 1
ATOM 1545 O O . TRP A 1 194 ? -15.153 5.517 3.775 1.00 78.06 194 TRP A O 1
ATOM 1555 N N . THR A 1 195 ? -17.348 5.160 4.134 1.00 82.19 195 THR A N 1
ATOM 1556 C CA . THR A 1 195 ? -17.706 6.537 4.495 1.00 82.19 195 THR A CA 1
ATOM 1557 C C . THR A 1 195 ? -18.290 6.530 5.902 1.00 82.19 195 THR A C 1
ATOM 1559 O O . THR A 1 195 ? -19.198 5.747 6.188 1.00 82.19 195 THR A O 1
ATOM 1562 N N . GLY A 1 196 ? -17.747 7.354 6.791 1.00 90.12 196 GLY A N 1
ATOM 1563 C CA . GLY A 1 196 ? -18.071 7.310 8.212 1.00 90.12 196 GLY A CA 1
ATOM 1564 C C . GLY A 1 196 ? -17.089 8.105 9.063 1.00 90.12 196 GLY A C 1
ATOM 1565 O O . GLY A 1 196 ? -16.268 8.861 8.543 1.00 90.12 196 GLY A O 1
ATOM 1566 N N . ARG A 1 197 ? -17.146 7.907 10.379 1.00 93.69 197 ARG A N 1
ATOM 1567 C CA . ARG A 1 197 ? -16.205 8.512 11.332 1.00 93.69 197 ARG A CA 1
ATOM 1568 C C . ARG A 1 197 ? -15.547 7.477 12.231 1.00 93.69 197 ARG A C 1
ATOM 1570 O O . ARG A 1 197 ? -16.176 6.473 12.547 1.00 93.69 197 ARG A O 1
ATOM 1577 N N . ILE A 1 198 ? -14.316 7.739 12.655 1.00 93.44 198 ILE A N 1
ATOM 1578 C CA . ILE A 1 198 ? -13.575 6.941 13.635 1.00 93.44 198 ILE A CA 1
ATOM 1579 C C . ILE A 1 198 ? -13.259 7.839 14.824 1.00 93.44 198 ILE A C 1
ATOM 1581 O O . ILE A 1 198 ? -12.423 8.731 14.708 1.00 93.44 198 ILE A O 1
ATOM 1585 N N . GLU A 1 199 ? -13.914 7.590 15.947 1.00 95.44 199 GLU A N 1
ATOM 1586 C CA . GLU A 1 199 ? -13.602 8.185 17.242 1.00 95.44 199 GLU A CA 1
ATOM 1587 C C . GLU A 1 199 ? -12.469 7.392 17.891 1.00 95.44 199 GLU A C 1
ATOM 1589 O O . GLU A 1 199 ? -12.437 6.162 17.826 1.00 95.44 199 GLU A O 1
ATOM 1594 N N . ILE A 1 200 ? -11.496 8.094 18.461 1.00 96.00 200 ILE A N 1
ATOM 1595 C CA . ILE A 1 200 ? -10.275 7.514 19.011 1.00 96.00 200 ILE A CA 1
ATOM 1596 C C . ILE A 1 200 ? -9.997 8.192 20.344 1.00 96.00 200 ILE A C 1
ATOM 1598 O O . ILE A 1 200 ? -9.948 9.416 20.418 1.00 96.00 200 ILE A O 1
ATOM 1602 N N . ILE A 1 201 ? -9.784 7.396 21.387 1.00 95.69 201 ILE A N 1
ATOM 1603 C CA . ILE A 1 201 ? -9.420 7.880 22.719 1.00 95.69 201 ILE A CA 1
ATOM 1604 C C . ILE A 1 201 ? -8.085 7.249 23.089 1.00 95.69 201 ILE A C 1
ATOM 1606 O O . ILE A 1 201 ? -7.983 6.019 23.128 1.00 95.69 201 ILE A O 1
ATOM 1610 N N . ASN A 1 202 ? -7.060 8.062 23.335 1.00 94.19 202 ASN A N 1
ATOM 1611 C CA . ASN A 1 202 ? -5.762 7.554 23.776 1.00 94.19 202 ASN A CA 1
ATOM 1612 C C . ASN A 1 202 ? -5.759 7.219 25.281 1.00 94.19 202 ASN A C 1
ATOM 1614 O O . ASN A 1 202 ? -6.738 7.422 25.996 1.00 94.19 202 ASN A O 1
ATOM 1618 N N . ILE A 1 203 ? -4.643 6.691 25.783 1.00 92.31 203 ILE A N 1
ATOM 1619 C CA . ILE A 1 203 ? -4.505 6.329 27.207 1.00 92.31 203 ILE A CA 1
ATOM 1620 C C . ILE A 1 203 ? -4.509 7.531 28.162 1.00 92.31 203 ILE A C 1
ATOM 1622 O O . ILE A 1 203 ? -4.782 7.358 29.345 1.00 92.31 203 ILE A O 1
ATOM 1626 N N . GLU A 1 204 ? -4.217 8.729 27.655 1.00 93.06 204 GLU A N 1
ATOM 1627 C CA . GLU A 1 204 ? -4.260 9.989 28.406 1.00 93.06 204 GLU A CA 1
ATOM 1628 C C . GLU A 1 204 ? -5.675 10.594 28.427 1.00 93.06 204 GLU A C 1
ATOM 1630 O O . GLU A 1 204 ? -5.898 11.628 29.051 1.00 93.06 204 GLU A O 1
ATOM 1635 N N . GLY A 1 205 ? -6.644 9.945 27.769 1.00 92.56 205 GLY A N 1
ATOM 1636 C CA . GLY A 1 205 ? -8.026 10.405 27.667 1.00 92.56 205 GLY A CA 1
ATOM 1637 C C . GLY A 1 205 ? -8.258 11.453 26.580 1.00 92.56 205 GLY A C 1
ATOM 1638 O O . GLY A 1 205 ? -9.370 11.965 26.481 1.00 92.56 205 GLY A O 1
ATOM 1639 N N . GLN A 1 206 ? -7.250 11.754 25.758 1.00 95.62 206 GLN A N 1
ATOM 1640 C CA . GLN A 1 206 ? -7.404 12.678 24.641 1.00 95.62 206 GLN A CA 1
ATOM 1641 C C . GLN A 1 206 ? -8.255 12.052 23.538 1.00 95.62 206 GLN A C 1
ATOM 1643 O O . GLN A 1 206 ? -8.110 10.867 23.224 1.00 95.62 206 GLN A O 1
ATOM 1648 N N . HIS A 1 207 ? -9.102 12.866 22.921 1.00 97.25 207 HIS A N 1
ATOM 1649 C CA . HIS A 1 207 ? -10.083 12.470 21.931 1.00 97.25 207 HIS A CA 1
ATOM 1650 C C . HIS A 1 207 ? -9.743 13.006 20.537 1.00 97.25 207 HIS A C 1
ATOM 1652 O O . HIS A 1 207 ? -9.659 14.214 20.304 1.00 97.25 207 HIS A O 1
ATOM 1658 N N . GLY A 1 208 ? -9.593 12.092 19.585 1.00 96.38 208 GLY A N 1
ATOM 1659 C CA . GLY A 1 208 ? -9.429 12.375 18.165 1.00 96.38 208 GLY A CA 1
ATOM 1660 C C . GLY A 1 208 ? -10.587 11.803 17.355 1.00 96.38 208 GLY A C 1
ATOM 1661 O O . GLY A 1 208 ? -11.113 10.744 17.685 1.00 96.38 208 GLY A O 1
ATOM 1662 N N . CYS A 1 209 ? -10.967 12.468 16.268 1.00 95.94 209 CYS A N 1
ATOM 1663 C CA . CYS A 1 209 ? -11.957 11.943 15.328 1.00 95.94 209 CYS A CA 1
ATOM 1664 C C . CYS A 1 209 ? -11.454 12.066 13.891 1.00 95.94 209 CYS A C 1
ATOM 1666 O O . CYS A 1 209 ? -11.050 13.145 13.457 1.00 95.94 209 CYS A O 1
ATOM 1668 N N . LEU A 1 210 ? -11.507 10.966 13.141 1.00 93.25 210 LEU A N 1
ATOM 1669 C CA . LEU A 1 210 ? -11.213 10.930 11.710 1.00 93.25 210 LEU A CA 1
ATOM 1670 C C . LEU A 1 210 ? -12.513 10.804 10.927 1.00 93.25 210 LEU A C 1
ATOM 1672 O O . LEU A 1 210 ? -13.256 9.844 11.121 1.00 93.25 210 LEU A O 1
ATOM 1676 N N . HIS A 1 211 ? -12.756 11.722 9.996 1.00 89.88 211 HIS A N 1
ATOM 1677 C CA . HIS A 1 211 ? -13.862 11.614 9.050 1.00 89.88 211 HIS A CA 1
ATOM 1678 C C . HIS A 1 211 ? -13.356 11.043 7.733 1.00 89.88 211 HIS A C 1
ATOM 1680 O O . HIS A 1 211 ? -12.433 11.586 7.122 1.00 89.88 211 HIS A O 1
ATOM 1686 N N . LEU A 1 212 ? -13.950 9.928 7.314 1.00 86.88 212 LEU A N 1
ATOM 1687 C CA . LEU A 1 212 ? -13.611 9.243 6.080 1.00 86.88 212 LEU A CA 1
ATOM 1688 C C . LEU A 1 212 ? -14.740 9.404 5.070 1.00 86.88 212 LEU A C 1
ATOM 1690 O O . LEU A 1 212 ? -15.903 9.144 5.378 1.00 86.88 212 LEU A O 1
ATOM 1694 N N . ASN A 1 213 ? -14.376 9.733 3.838 1.00 81.19 213 ASN A N 1
ATOM 1695 C CA . ASN A 1 213 ? -15.258 9.664 2.689 1.00 81.19 213 ASN A CA 1
ATOM 1696 C C . ASN A 1 213 ? -14.627 8.758 1.644 1.00 81.19 213 ASN A C 1
ATOM 1698 O O . ASN A 1 213 ? -13.502 8.981 1.192 1.00 81.19 213 ASN A O 1
ATOM 1702 N N . GLN A 1 214 ? -15.351 7.707 1.268 1.00 74.31 214 GLN A N 1
ATOM 1703 C CA . GLN A 1 214 ? -14.910 6.766 0.254 1.00 74.31 214 GLN A CA 1
ATOM 1704 C C . GLN A 1 214 ? -13.521 6.161 0.533 1.00 74.31 214 GLN A C 1
ATOM 1706 O O . GLN A 1 214 ? -12.794 5.811 -0.402 1.00 74.31 214 GLN A O 1
ATOM 1711 N N . GLY A 1 215 ? -13.186 5.992 1.814 1.00 69.00 215 GLY A N 1
ATOM 1712 C CA . GLY A 1 215 ? -11.923 5.441 2.290 1.00 69.00 215 GLY A CA 1
ATOM 1713 C C . GLY A 1 215 ? -10.796 6.460 2.485 1.00 69.00 215 GLY A C 1
ATOM 1714 O O . GLY A 1 215 ? -9.781 6.109 3.077 1.00 69.00 215 GLY A O 1
ATOM 1715 N N . ALA A 1 216 ? -10.960 7.705 2.033 1.00 70.81 216 ALA A N 1
ATOM 1716 C CA . ALA A 1 216 ? -9.988 8.775 2.236 1.00 70.81 216 ALA A CA 1
ATOM 1717 C C . ALA A 1 216 ? -10.341 9.601 3.477 1.00 70.81 216 ALA A C 1
ATOM 1719 O O . ALA A 1 216 ? -11.515 9.856 3.730 1.00 70.81 216 ALA A O 1
ATOM 1720 N N . ILE A 1 217 ? -9.335 10.041 4.235 1.00 83.88 217 ILE A N 1
ATOM 1721 C CA . ILE A 1 217 ? -9.543 10.969 5.353 1.00 83.88 217 ILE A CA 1
ATOM 1722 C C . ILE A 1 217 ? -9.802 12.362 4.774 1.00 83.88 217 ILE A C 1
ATOM 1724 O O . ILE A 1 217 ? -8.939 12.906 4.087 1.00 83.88 217 ILE A O 1
ATOM 1728 N N . GLU A 1 218 ? -10.969 12.937 5.054 1.00 85.56 218 GLU A N 1
ATOM 1729 C CA . GLU A 1 218 ? -11.306 14.306 4.641 1.00 85.56 218 GLU A CA 1
ATOM 1730 C C . GLU A 1 218 ? -10.802 15.337 5.646 1.00 85.56 218 GLU A C 1
ATOM 1732 O O . GLU A 1 218 ? -10.223 16.352 5.267 1.00 85.56 218 GLU A O 1
ATOM 1737 N N . HIS A 1 219 ? -11.018 15.077 6.934 1.00 86.75 219 HIS A N 1
ATOM 1738 C CA . HIS A 1 219 ? -10.544 15.928 8.015 1.00 86.75 219 HIS A CA 1
ATOM 1739 C C . HIS A 1 219 ? -10.377 15.135 9.313 1.00 86.75 219 HIS A C 1
ATOM 1741 O O . HIS A 1 219 ? -10.932 14.047 9.493 1.00 86.75 219 HIS A O 1
ATOM 1747 N N . CYS A 1 220 ? -9.587 15.707 10.216 1.00 90.25 220 CYS A N 1
ATOM 1748 C CA . CYS A 1 220 ? -9.321 15.179 11.544 1.00 90.25 220 CYS A CA 1
ATOM 1749 C C . CYS A 1 220 ? -9.614 16.269 12.574 1.00 90.25 220 CYS A C 1
ATOM 1751 O O . CYS A 1 220 ? -9.155 17.404 12.408 1.00 90.25 220 CYS A O 1
ATOM 1753 N N . SER A 1 221 ? -10.317 15.919 13.649 1.00 92.69 221 SER A N 1
ATOM 1754 C CA . SER A 1 221 ? -10.380 16.745 14.851 1.00 92.69 221 SER A CA 1
ATOM 1755 C C . SER A 1 221 ? -9.564 16.133 15.989 1.00 92.69 221 SER A C 1
ATOM 1757 O O . SER A 1 221 ? -9.382 14.918 16.050 1.00 92.69 221 SER A O 1
ATOM 1759 N N . LEU A 1 222 ? -9.045 16.994 16.860 1.00 94.12 222 LEU A N 1
ATOM 1760 C CA . LEU A 1 222 ? -8.405 16.647 18.128 1.00 94.12 222 LEU A CA 1
ATOM 1761 C C . LEU A 1 222 ? -8.994 17.587 19.176 1.00 94.12 222 LEU A C 1
ATOM 1763 O O . LEU A 1 222 ? -9.001 18.798 18.957 1.00 94.12 222 LEU A O 1
ATOM 1767 N N . GLU A 1 223 ? -9.549 17.041 20.255 1.00 94.25 223 GLU A N 1
ATOM 1768 C CA . GLU A 1 223 ? -10.266 17.810 21.285 1.00 94.25 223 GLU A CA 1
ATOM 1769 C C . GLU A 1 223 ? -11.337 18.749 20.696 1.00 94.25 223 GLU A C 1
ATOM 1771 O O . GLU A 1 223 ? -11.506 19.897 21.101 1.00 94.25 223 GLU A O 1
ATOM 1776 N N . GLY A 1 224 ? -12.035 18.281 19.655 1.00 87.50 224 GLY A N 1
ATOM 1777 C CA . GLY A 1 224 ? -13.076 19.048 18.963 1.00 87.50 224 GLY A CA 1
ATOM 1778 C C . GLY A 1 224 ? -12.567 20.139 18.011 1.00 87.50 224 GLY A C 1
ATOM 1779 O O . GLY A 1 224 ? -13.369 20.718 17.282 1.00 87.50 224 GLY A O 1
ATOM 1780 N N . GLN A 1 225 ? -11.259 20.395 17.940 1.00 88.81 225 GLN A N 1
ATOM 1781 C CA . GLN A 1 225 ? -10.682 21.363 17.005 1.00 88.81 225 GLN A CA 1
ATOM 1782 C C . GLN A 1 225 ? -10.261 20.687 15.701 1.00 88.81 225 GLN A C 1
ATOM 1784 O O . GLN A 1 225 ? -9.607 19.646 15.726 1.00 88.81 225 GLN A O 1
ATOM 1789 N N . ILE A 1 226 ? -10.595 21.283 14.554 1.00 88.88 226 ILE A N 1
ATOM 1790 C CA . ILE A 1 226 ? -10.174 20.796 13.232 1.00 88.88 226 ILE A CA 1
ATOM 1791 C C . ILE A 1 226 ? -8.938 21.576 12.788 1.00 88.88 226 ILE A C 1
ATOM 1793 O O . ILE A 1 226 ? -8.982 22.794 12.625 1.00 88.88 226 ILE A O 1
ATOM 1797 N N . ASN A 1 227 ? -7.836 20.864 12.571 1.00 81.94 227 ASN A N 1
ATOM 1798 C CA . ASN A 1 227 ? -6.586 21.421 12.065 1.00 81.94 227 ASN A CA 1
ATOM 1799 C C . ASN A 1 227 ? -5.869 20.353 11.226 1.00 81.94 227 ASN A C 1
ATOM 1801 O O . ASN A 1 227 ? -5.859 19.175 11.580 1.00 81.94 227 ASN A O 1
ATOM 1805 N N . MET A 1 228 ? -5.240 20.770 10.125 1.00 73.31 228 MET A N 1
ATOM 1806 C CA . MET A 1 228 ? -4.462 19.901 9.242 1.00 73.31 228 MET A CA 1
ATOM 1807 C C . MET A 1 228 ? -3.336 19.150 9.972 1.00 73.31 228 MET A C 1
ATOM 1809 O O . MET A 1 228 ? -2.982 18.054 9.552 1.00 73.31 228 MET A O 1
ATOM 1813 N N . PHE A 1 229 ? -2.798 19.684 11.074 1.00 76.69 229 PHE A N 1
ATOM 1814 C CA . PHE A 1 229 ? -1.758 19.005 11.854 1.00 76.69 229 PHE A CA 1
ATOM 1815 C C . PHE A 1 229 ? -2.291 17.929 12.812 1.00 76.69 229 PHE A C 1
ATOM 1817 O O . PHE A 1 229 ? -1.544 17.029 13.197 1.00 76.69 229 PHE A O 1
ATOM 1824 N N . ASN A 1 230 ? -3.580 17.971 13.161 1.00 81.19 230 ASN A N 1
ATOM 1825 C CA . ASN A 1 230 ? -4.169 17.061 14.151 1.00 81.19 230 ASN A CA 1
ATOM 1826 C C . ASN A 1 230 ? -4.114 15.607 13.695 1.00 81.19 230 ASN A C 1
ATOM 1828 O O . ASN A 1 230 ? -3.937 14.710 14.516 1.00 81.19 230 ASN A O 1
ATOM 1832 N N . ILE A 1 231 ? -4.183 15.382 12.382 1.00 81.06 231 ILE A N 1
ATOM 1833 C CA . ILE A 1 231 ? -4.055 14.049 11.801 1.00 81.06 231 ILE A CA 1
ATOM 1834 C C . ILE A 1 231 ? -2.725 13.392 12.187 1.00 81.06 231 ILE A C 1
ATOM 1836 O O . ILE A 1 231 ? -2.709 12.214 12.513 1.00 81.06 231 ILE A O 1
ATOM 1840 N N . PHE A 1 232 ? -1.616 14.136 12.238 1.00 79.00 232 PHE A N 1
ATOM 1841 C CA . PHE A 1 232 ? -0.321 13.564 12.614 1.00 79.00 232 PHE A CA 1
ATOM 1842 C C . PHE A 1 232 ? -0.299 13.144 14.083 1.00 79.00 232 PHE A C 1
ATOM 1844 O O . PHE A 1 232 ? 0.247 12.092 14.406 1.00 79.00 232 PHE A O 1
ATOM 1851 N N . VAL A 1 233 ? -0.927 13.935 14.958 1.00 85.50 233 VAL A N 1
ATOM 1852 C CA . VAL A 1 233 ? -1.032 13.628 16.390 1.00 85.50 233 VAL A CA 1
ATOM 1853 C C . VAL A 1 233 ? -1.903 12.394 16.602 1.00 85.50 233 VAL A C 1
ATOM 1855 O O . VAL A 1 233 ? -1.446 11.419 17.191 1.00 85.50 233 VAL A O 1
ATOM 1858 N N . VAL A 1 234 ? -3.121 12.389 16.060 1.00 85.75 234 VAL A N 1
ATOM 1859 C CA . VAL A 1 234 ? -4.081 11.288 16.240 1.00 85.75 234 VAL A CA 1
ATOM 1860 C C . VAL A 1 234 ? -3.549 9.979 15.652 1.00 85.75 234 VAL A C 1
ATOM 1862 O O . VAL A 1 234 ? -3.690 8.923 16.264 1.00 85.75 234 VAL A O 1
ATOM 1865 N N . LEU A 1 235 ? -2.878 10.029 14.497 1.00 85.06 235 LEU A N 1
ATOM 1866 C CA . LEU A 1 235 ? -2.276 8.841 13.886 1.00 85.06 235 LEU A CA 1
ATOM 1867 C C . LEU A 1 235 ? -1.005 8.354 14.599 1.00 85.06 235 LEU A C 1
ATOM 1869 O O . LEU A 1 235 ? -0.581 7.227 14.352 1.00 85.06 235 LEU A O 1
ATOM 1873 N N . SER A 1 236 ? -0.407 9.161 15.482 1.00 83.44 236 SER A N 1
ATOM 1874 C CA . SER A 1 236 ? 0.733 8.737 16.308 1.00 83.44 236 SER A CA 1
ATOM 1875 C C . SER A 1 236 ? 0.331 7.875 17.509 1.00 83.44 236 SER A C 1
ATOM 1877 O O . SER A 1 236 ? 1.193 7.260 18.135 1.00 83.44 236 SER A O 1
ATOM 1879 N N . TRP A 1 237 ? -0.960 7.809 17.851 1.00 87.38 237 TRP A N 1
ATOM 1880 C CA . TRP A 1 237 ? -1.422 7.070 19.020 1.00 87.38 237 TRP A CA 1
ATOM 1881 C C . TRP A 1 237 ? -1.407 5.558 18.777 1.00 87.38 237 TRP A C 1
ATOM 1883 O O . TRP A 1 237 ? -2.146 5.023 17.951 1.00 87.38 237 TRP A O 1
ATOM 1893 N N . GLU A 1 238 ? -0.582 4.848 19.546 1.00 81.38 238 GLU A N 1
ATOM 1894 C CA . GLU A 1 238 ? -0.456 3.385 19.463 1.00 81.38 238 GLU A CA 1
ATOM 1895 C C . GLU A 1 238 ? -1.300 2.647 20.513 1.00 81.38 238 GLU A C 1
ATOM 1897 O O . GLU A 1 238 ? -1.547 1.445 20.400 1.00 81.38 238 GLU A O 1
ATOM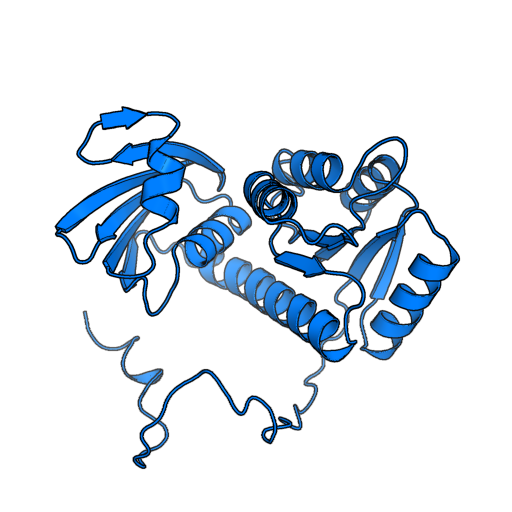 1902 N N . GLN A 1 239 ? -1.757 3.362 21.543 1.00 82.12 239 GLN A N 1
ATOM 1903 C CA . GLN A 1 239 ? -2.521 2.812 22.657 1.00 82.12 239 GLN A CA 1
ATOM 1904 C C . GLN A 1 239 ? -3.791 3.621 22.893 1.00 82.12 239 GLN A C 1
ATOM 1906 O O . GLN A 1 239 ? -3.803 4.839 22.734 1.00 82.12 239 GLN A O 1
ATOM 1911 N N . GLY A 1 240 ? -4.853 2.927 23.296 1.00 90.94 240 GLY A N 1
ATOM 1912 C CA . GLY A 1 240 ? -6.177 3.513 23.455 1.00 90.94 240 GLY A CA 1
ATOM 1913 C C . GLY A 1 240 ? -7.275 2.622 22.890 1.00 90.94 240 GLY A C 1
ATOM 1914 O O . GLY A 1 240 ? -7.073 1.420 22.668 1.00 90.94 240 GLY A O 1
ATOM 1915 N N . SER A 1 241 ? -8.426 3.225 22.629 1.00 88.81 241 SER A N 1
ATOM 1916 C CA . SER A 1 241 ? -9.585 2.594 22.004 1.00 88.81 241 SER A CA 1
ATOM 1917 C C . SER A 1 241 ? -10.055 3.377 20.790 1.00 88.81 241 SER A C 1
ATOM 1919 O O . SER A 1 241 ? -9.807 4.574 20.678 1.00 88.81 241 SER A O 1
ATOM 1921 N N . PHE A 1 242 ? -10.757 2.692 19.895 1.00 92.38 242 PHE A N 1
ATOM 1922 C CA . PHE A 1 242 ? -11.433 3.318 18.771 1.00 92.38 242 PHE A CA 1
ATOM 1923 C C . PHE A 1 242 ? -12.866 2.810 18.637 1.00 92.38 242 PHE A C 1
ATOM 1925 O O . PHE A 1 242 ? -13.170 1.668 19.005 1.00 92.38 242 PHE A O 1
ATOM 1932 N N . GLU A 1 243 ? -13.701 3.638 18.024 1.00 89.75 243 GLU A N 1
ATOM 1933 C CA . GLU A 1 243 ? -15.048 3.314 17.583 1.00 89.75 243 GLU A CA 1
ATOM 1934 C C . GLU A 1 243 ? -15.295 3.935 16.203 1.00 89.75 243 GLU A C 1
ATOM 1936 O O . GLU A 1 243 ? -15.212 5.144 16.020 1.00 89.75 243 GLU A O 1
ATOM 1941 N N . ALA A 1 244 ? -15.557 3.107 15.196 1.00 88.69 244 ALA A N 1
ATOM 1942 C CA . ALA A 1 244 ? -15.831 3.528 13.833 1.00 88.69 244 ALA A CA 1
ATOM 1943 C C . ALA A 1 244 ? -17.296 3.283 13.472 1.00 88.69 244 ALA A C 1
ATOM 1945 O O . ALA A 1 244 ? -17.773 2.148 13.513 1.00 88.69 244 ALA A O 1
ATOM 1946 N N . THR A 1 245 ? -17.981 4.343 13.051 1.00 88.06 245 THR A N 1
ATOM 1947 C CA . THR A 1 245 ? -19.397 4.328 12.668 1.00 88.06 245 THR A CA 1
ATOM 1948 C C . THR A 1 245 ? -19.548 4.705 11.204 1.00 88.06 245 THR A C 1
ATOM 1950 O O . THR A 1 245 ? -19.063 5.753 10.772 1.00 88.06 245 THR A O 1
ATOM 1953 N N . ARG A 1 246 ? -20.221 3.846 10.436 1.00 85.50 246 ARG A N 1
ATOM 1954 C CA . ARG A 1 246 ? -20.495 4.045 9.010 1.00 85.50 246 ARG A CA 1
ATOM 1955 C C . ARG A 1 246 ? -21.756 4.891 8.824 1.00 85.50 246 ARG A C 1
ATOM 1957 O O . ARG A 1 246 ? -22.750 4.637 9.504 1.00 85.50 246 ARG A O 1
ATOM 1964 N N . TYR A 1 247 ? -21.720 5.829 7.877 1.00 83.56 247 TYR A N 1
ATOM 1965 C CA . TYR A 1 247 ? -22.908 6.551 7.404 1.00 83.56 247 TYR A CA 1
ATOM 1966 C C . TYR A 1 247 ? -23.697 5.738 6.368 1.00 83.56 247 TYR A C 1
ATOM 1968 O O . TYR A 1 247 ? -23.071 4.967 5.597 1.00 83.56 247 TYR A O 1
#

Secondary structure (DSSP, 8-state):
--STTTTTS-S--------TTS--SS----------TT-EEEEE-S-HHHHHHHHHHHHHTT-EEEEESSHHHHHHHHHHS--SEEEE-S--SSS-HHHHHHHHHHSTTTTTS-EEEEES--SHHHHHHHHHTT-SEEEESS--HHHHHHHHHHHHHHHHHHHHHHTT---EEEEETTTS-HHHHHHHHHHTT--EEEEEEETT--EEEEEEETTEEEEEEETTEE-TTHHHHHHT--SEEEEEEE-